Protein AF-A0A9P1EY29-F1 (afdb_monomer_lite)

Structure (mmCIF, N/CA/C/O backbone):
data_AF-A0A9P1EY29-F1
#
_entry.id   AF-A0A9P1EY29-F1
#
loop_
_atom_site.group_PDB
_atom_site.id
_atom_site.type_symbol
_atom_site.label_atom_id
_atom_site.label_alt_id
_atom_site.label_comp_id
_atom_site.label_asym_id
_atom_site.label_entity_id
_atom_site.label_seq_id
_atom_site.pdbx_PDB_ins_code
_atom_site.Cartn_x
_atom_site.Cartn_y
_atom_site.Cartn_z
_atom_site.occupancy
_atom_site.B_iso_or_equiv
_atom_site.auth_seq_id
_atom_site.auth_comp_id
_atom_site.auth_asym_id
_atom_site.auth_atom_id
_atom_site.pdbx_PDB_model_num
ATOM 1 N N . MET A 1 1 ? 28.073 27.663 -20.620 1.00 40.22 1 MET A N 1
ATOM 2 C CA . MET A 1 1 ? 28.199 28.386 -19.337 1.00 40.22 1 MET A CA 1
ATOM 3 C C . MET A 1 1 ? 27.301 27.682 -18.332 1.00 40.22 1 MET A C 1
ATOM 5 O O . MET A 1 1 ? 26.091 27.749 -18.481 1.00 40.22 1 MET A O 1
ATOM 9 N N . LEU A 1 2 ? 27.882 26.906 -17.416 1.00 36.16 2 LEU A N 1
ATOM 10 C CA . LEU A 1 2 ? 27.160 26.135 -16.394 1.00 36.16 2 LEU A CA 1
ATOM 11 C C . LEU A 1 2 ? 27.341 26.824 -15.032 1.00 36.16 2 LEU A C 1
ATOM 13 O O . LEU A 1 2 ? 28.444 27.309 -14.773 1.00 36.16 2 LEU A O 1
ATOM 17 N N . PRO A 1 3 ? 26.311 26.889 -14.169 1.00 54.69 3 PRO A N 1
ATOM 18 C CA . PRO A 1 3 ? 26.442 27.529 -12.871 1.00 54.69 3 PRO A CA 1
ATOM 19 C C . PRO A 1 3 ? 27.130 26.621 -11.844 1.00 54.69 3 PRO A C 1
ATOM 21 O O . PRO A 1 3 ? 26.878 25.422 -11.739 1.00 54.69 3 PRO A O 1
ATOM 24 N N . ASN A 1 4 ? 28.011 27.278 -11.098 1.00 44.69 4 ASN A N 1
ATOM 25 C CA . ASN A 1 4 ? 28.839 26.813 -9.998 1.00 44.69 4 ASN A CA 1
ATOM 26 C C . ASN A 1 4 ? 27.973 26.558 -8.749 1.00 44.69 4 ASN A C 1
ATOM 28 O O . ASN A 1 4 ? 27.388 27.499 -8.216 1.00 44.69 4 ASN A O 1
ATOM 32 N N . TRP A 1 5 ? 27.890 25.312 -8.279 1.00 40.41 5 TRP A N 1
ATOM 33 C CA . TRP A 1 5 ? 27.240 24.972 -7.010 1.00 40.41 5 TRP A CA 1
ATOM 34 C C . TRP A 1 5 ? 28.308 24.757 -5.939 1.00 40.41 5 TRP A C 1
ATOM 36 O O . TRP A 1 5 ? 28.933 23.701 -5.862 1.00 40.41 5 TRP A O 1
ATOM 46 N N . GLN A 1 6 ? 28.525 25.788 -5.122 1.00 52.56 6 GLN A N 1
ATOM 47 C CA . GLN A 1 6 ? 29.355 25.709 -3.925 1.00 52.56 6 GLN A CA 1
ATOM 48 C C . GLN A 1 6 ? 28.609 24.964 -2.812 1.00 52.56 6 GLN A C 1
ATOM 50 O O . GLN A 1 6 ? 27.483 25.293 -2.445 1.00 52.56 6 GLN A O 1
ATOM 55 N N . TYR A 1 7 ? 29.281 23.946 -2.288 1.00 43.75 7 TYR A N 1
ATOM 56 C CA . TYR A 1 7 ? 28.847 23.080 -1.202 1.00 43.75 7 TYR A CA 1
ATOM 57 C C . TYR A 1 7 ? 29.022 23.815 0.139 1.00 43.75 7 TYR A C 1
ATOM 59 O O . TYR A 1 7 ? 30.149 24.065 0.566 1.00 43.75 7 TYR A O 1
ATOM 67 N N . LEU A 1 8 ? 27.923 24.178 0.808 1.00 48.44 8 LEU A N 1
ATOM 68 C CA . LEU A 1 8 ? 27.939 24.684 2.185 1.00 48.44 8 LEU A CA 1
ATOM 69 C C . LEU A 1 8 ? 27.664 23.516 3.138 1.00 48.44 8 LEU A C 1
ATOM 71 O O . LEU A 1 8 ? 26.575 22.945 3.143 1.00 48.44 8 LEU A O 1
ATOM 75 N N . GLY A 1 9 ? 28.682 23.133 3.910 1.00 47.50 9 GLY A N 1
ATOM 76 C CA . GLY A 1 9 ? 28.581 22.083 4.922 1.00 47.50 9 GLY A CA 1
ATOM 77 C C . GLY A 1 9 ? 27.729 22.497 6.134 1.00 47.50 9 GLY A C 1
ATOM 78 O O . GLY A 1 9 ? 27.554 23.689 6.390 1.00 47.50 9 GLY A O 1
ATOM 79 N N . PRO A 1 10 ? 27.208 21.530 6.910 1.00 50.25 10 PRO A N 1
ATOM 80 C CA . PRO A 1 10 ? 26.372 21.819 8.068 1.00 50.25 10 PRO A CA 1
ATOM 81 C C . PRO A 1 10 ? 27.202 22.329 9.258 1.00 50.25 10 PRO A C 1
ATOM 83 O O . PRO A 1 10 ? 28.087 21.645 9.776 1.00 50.25 10 PRO A O 1
ATOM 86 N N . SER A 1 11 ? 26.876 23.538 9.714 1.00 47.81 11 SER A N 1
ATOM 87 C CA . SER A 1 11 ? 27.356 24.139 10.959 1.00 47.81 11 SER A CA 1
ATOM 88 C C . SER A 1 11 ? 26.759 23.424 12.177 1.00 47.81 11 SER A C 1
ATOM 90 O O . SER A 1 11 ? 25.541 23.281 12.291 1.00 47.81 11 SER A O 1
ATOM 92 N N . LYS A 1 12 ? 27.625 22.990 13.098 1.00 49.28 12 LYS A N 1
ATOM 93 C CA . LYS A 1 12 ? 27.266 22.360 14.378 1.00 49.28 12 LYS A CA 1
ATOM 94 C C . LYS A 1 12 ? 26.427 23.313 15.251 1.00 49.28 12 LYS A C 1
ATOM 96 O O . LYS A 1 12 ? 26.795 24.483 15.353 1.00 49.28 12 LYS A O 1
ATOM 101 N N . PRO A 1 13 ? 25.373 22.839 15.939 1.00 52.50 13 PRO A N 1
ATOM 102 C CA . PRO A 1 13 ? 24.685 23.645 16.940 1.00 52.50 13 PRO A CA 1
ATOM 103 C C . PRO A 1 13 ? 25.545 23.791 18.205 1.00 52.50 13 PRO A C 1
ATOM 105 O O . PRO A 1 13 ? 26.047 22.810 18.757 1.00 52.50 13 PRO A O 1
ATOM 108 N N . GLN A 1 14 ? 25.716 25.038 18.645 1.00 45.72 14 GLN A N 1
ATOM 109 C CA . GLN A 1 14 ? 26.304 25.395 19.933 1.00 45.72 14 GLN A CA 1
ATOM 110 C C . GLN A 1 14 ? 25.316 25.054 21.053 1.00 45.72 14 GLN A C 1
ATOM 112 O O . GLN A 1 14 ? 24.153 25.446 21.017 1.00 45.72 14 GLN A O 1
ATOM 117 N N . ASN A 1 15 ? 25.799 24.299 22.033 1.00 41.44 15 ASN A N 1
ATOM 118 C CA . ASN A 1 15 ? 25.051 23.849 23.196 1.00 41.44 15 ASN A CA 1
ATOM 119 C C . ASN A 1 15 ? 25.205 24.913 24.295 1.00 41.44 15 ASN A C 1
ATOM 121 O O . ASN A 1 15 ? 26.271 25.030 24.897 1.00 41.44 15 ASN A O 1
ATOM 125 N N . THR A 1 16 ? 24.183 25.740 24.513 1.00 47.88 16 THR A N 1
ATOM 126 C CA . THR A 1 16 ? 24.154 26.710 25.615 1.00 47.88 16 THR A CA 1
ATOM 127 C C . THR A 1 16 ? 23.598 26.029 26.861 1.00 47.88 16 THR A C 1
ATOM 129 O O . THR A 1 16 ? 22.385 25.883 27.006 1.00 47.88 16 THR A O 1
ATOM 132 N N . LEU A 1 17 ? 24.499 25.603 27.749 1.00 44.41 17 LEU A N 1
ATOM 133 C CA . LEU A 1 17 ? 24.187 25.284 29.142 1.00 44.41 17 LEU A CA 1
ATOM 134 C C . LEU A 1 17 ? 23.658 26.555 29.819 1.00 44.41 17 LEU A C 1
ATOM 136 O O . LEU A 1 17 ? 24.392 27.532 29.949 1.00 44.41 17 LEU A O 1
ATOM 140 N N . GLN A 1 18 ? 22.386 26.550 30.214 1.00 49.81 18 GLN A N 1
ATOM 141 C CA . GLN A 1 18 ? 21.828 27.546 31.123 1.00 49.81 18 GLN A CA 1
ATOM 142 C C . GLN A 1 18 ? 21.684 26.935 32.516 1.00 49.81 18 GLN A C 1
ATOM 144 O O . GLN A 1 18 ? 21.151 25.837 32.677 1.00 49.81 18 GLN A O 1
ATOM 149 N N . ASP A 1 19 ? 22.198 27.685 33.487 1.00 46.97 19 ASP A N 1
ATOM 150 C CA . ASP A 1 19 ? 22.199 27.449 34.925 1.00 46.97 19 ASP A CA 1
ATOM 151 C C . ASP A 1 19 ? 20.821 27.076 35.483 1.00 46.97 19 ASP A C 1
ATOM 153 O O . ASP A 1 19 ? 19.902 27.896 35.545 1.00 46.97 19 ASP A O 1
ATOM 157 N N . THR A 1 20 ? 20.702 25.859 36.009 1.00 48.19 20 THR A N 1
ATOM 158 C CA . THR A 1 20 ? 19.629 25.500 36.936 1.00 48.19 20 THR A CA 1
ATOM 159 C C . THR A 1 20 ? 20.090 25.780 38.364 1.00 48.19 20 THR A C 1
ATOM 161 O O . THR A 1 20 ? 20.864 25.018 38.943 1.00 48.19 20 THR A O 1
ATOM 164 N N . LYS A 1 21 ? 19.599 26.888 38.934 1.00 50.66 21 LYS A N 1
ATOM 165 C CA . LYS A 1 21 ? 19.664 27.184 40.371 1.00 50.66 21 LYS A CA 1
ATOM 166 C C . LYS A 1 21 ? 18.998 26.056 41.164 1.00 50.66 21 LYS A C 1
ATOM 168 O O . LYS A 1 21 ? 17.795 25.839 41.041 1.00 50.66 21 LYS A O 1
ATOM 173 N N . PHE A 1 22 ? 19.780 25.389 42.006 1.00 40.75 22 PHE A N 1
ATOM 174 C CA . PHE A 1 22 ? 19.290 24.515 43.068 1.00 40.75 22 PHE A CA 1
ATOM 175 C C . PHE A 1 22 ? 18.566 25.361 44.126 1.00 40.75 22 PHE A C 1
ATOM 177 O O . PHE A 1 22 ? 19.190 26.168 44.812 1.00 40.75 22 PHE A O 1
ATOM 184 N N . PHE A 1 23 ? 17.251 25.183 44.250 1.00 46.53 23 PHE A N 1
ATOM 185 C CA . PHE A 1 23 ? 16.494 25.578 45.436 1.00 46.53 23 PHE A CA 1
ATOM 186 C C . PHE A 1 23 ? 16.527 24.404 46.416 1.00 46.53 23 PHE A C 1
ATOM 188 O O . PHE A 1 23 ? 15.975 23.343 46.130 1.00 46.53 23 PHE A O 1
ATOM 195 N N . VAL A 1 24 ? 17.194 24.591 47.554 1.00 48.94 24 VAL A N 1
ATOM 196 C CA . VAL A 1 24 ? 17.083 23.690 48.704 1.00 48.94 24 VAL A CA 1
ATOM 197 C C . VAL A 1 24 ? 15.795 24.075 49.426 1.00 48.94 24 VAL A C 1
ATOM 199 O O . VAL A 1 24 ? 15.717 25.151 50.011 1.00 48.94 24 VAL A O 1
ATOM 202 N N . TYR A 1 25 ? 14.769 23.237 49.309 1.00 47.72 25 TYR A N 1
ATOM 203 C CA . TYR A 1 25 ? 13.593 23.295 50.171 1.00 47.72 25 TYR A CA 1
ATOM 204 C C . TYR A 1 25 ? 13.895 22.466 51.420 1.00 47.72 25 TYR A C 1
ATOM 206 O O . TYR A 1 25 ? 14.120 21.260 51.327 1.00 47.72 25 TYR A O 1
ATOM 214 N N . GLU A 1 26 ? 13.926 23.125 52.574 1.00 49.72 26 GLU A N 1
ATOM 215 C CA . GLU A 1 26 ? 13.848 22.474 53.879 1.00 49.72 26 GLU A CA 1
ATOM 216 C C . GLU A 1 26 ? 12.427 21.910 54.022 1.00 49.72 26 GLU A C 1
ATOM 218 O O . GLU A 1 26 ? 11.446 22.652 54.051 1.00 49.72 26 GLU A O 1
ATOM 223 N N . ASN A 1 27 ? 12.315 20.581 54.003 1.00 45.31 27 ASN A N 1
ATOM 224 C CA . ASN A 1 27 ? 11.075 19.862 54.266 1.00 45.31 27 ASN A CA 1
ATOM 225 C C . ASN A 1 27 ? 11.008 19.550 55.763 1.00 45.31 27 ASN A C 1
ATOM 227 O O . ASN A 1 27 ? 11.592 18.567 56.218 1.00 45.31 27 ASN A O 1
ATOM 231 N N . ASP A 1 28 ? 10.245 20.352 56.500 1.00 52.47 28 ASP A N 1
ATOM 232 C CA . ASP A 1 28 ? 9.691 19.963 57.796 1.00 52.47 28 ASP A CA 1
ATOM 233 C C . ASP A 1 28 ? 8.546 18.969 57.551 1.00 52.47 28 ASP A C 1
ATOM 235 O O . ASP A 1 28 ? 7.369 19.327 57.468 1.00 52.47 28 ASP A O 1
ATOM 239 N N . ALA A 1 29 ? 8.904 17.699 57.361 1.00 49.12 29 ALA A N 1
ATOM 240 C CA . ALA A 1 29 ? 7.949 16.602 57.336 1.00 49.12 29 ALA A CA 1
ATOM 241 C C . ALA A 1 29 ? 7.722 16.120 58.772 1.00 49.12 29 ALA A C 1
ATOM 243 O O . ALA A 1 29 ? 8.545 15.416 59.353 1.00 49.12 29 ALA A O 1
ATOM 244 N N . SER A 1 30 ? 6.585 16.517 59.340 1.00 56.38 30 SER A N 1
ATOM 245 C CA . SER A 1 30 ? 6.016 15.901 60.532 1.00 56.38 30 SER A CA 1
ATOM 246 C C . SER A 1 30 ? 5.819 14.401 60.287 1.00 56.38 30 SER A C 1
ATOM 248 O O . SER A 1 30 ? 5.029 14.014 59.424 1.00 56.38 30 SER A O 1
ATOM 250 N N . GLU A 1 31 ? 6.540 13.578 61.042 1.00 55.06 31 GLU A N 1
ATOM 251 C CA . GLU A 1 31 ? 6.434 12.119 61.061 1.00 55.06 31 GLU A CA 1
ATOM 252 C C . GLU A 1 31 ? 5.039 11.700 61.560 1.00 55.06 31 GLU A C 1
ATOM 254 O O . GLU A 1 31 ? 4.770 11.639 62.759 1.00 55.06 31 GLU A O 1
ATOM 259 N N . ALA A 1 32 ? 4.123 11.448 60.624 1.00 60.53 32 ALA A N 1
ATOM 260 C CA . ALA A 1 32 ? 2.895 10.699 60.874 1.00 60.53 32 ALA A CA 1
ATOM 261 C C . ALA A 1 32 ? 3.188 9.185 60.742 1.00 60.53 32 ALA A C 1
ATOM 263 O O . ALA A 1 32 ? 4.059 8.802 59.956 1.00 60.53 32 ALA A O 1
ATOM 264 N N . PRO A 1 33 ? 2.510 8.315 61.510 1.00 53.75 33 PRO A N 1
ATOM 265 C CA . PRO A 1 33 ? 2.943 6.937 61.726 1.00 53.75 33 PRO A CA 1
ATOM 266 C C . PRO A 1 33 ? 2.682 6.045 60.499 1.00 53.75 33 PRO A C 1
ATOM 268 O O . PRO A 1 33 ? 1.550 5.701 60.180 1.00 53.75 33 PRO A O 1
ATOM 271 N N . ILE A 1 34 ? 3.771 5.637 59.843 1.00 60.09 34 ILE A N 1
ATOM 272 C CA . ILE A 1 34 ? 3.858 4.786 58.637 1.00 60.09 34 ILE A CA 1
ATOM 273 C C . ILE A 1 34 ? 3.314 3.352 58.863 1.00 60.09 34 ILE A C 1
ATOM 275 O O . ILE A 1 34 ? 3.114 2.592 57.917 1.00 60.09 34 ILE A O 1
ATOM 279 N N . GLU A 1 35 ? 3.051 2.961 60.109 1.00 63.53 35 GLU A N 1
ATOM 280 C CA . GLU A 1 35 ? 2.696 1.582 60.460 1.00 63.53 35 GLU A CA 1
ATOM 281 C C . GLU A 1 35 ? 1.257 1.188 60.077 1.00 63.53 35 GLU A C 1
ATOM 283 O O . GLU A 1 35 ? 1.026 0.030 59.734 1.00 63.53 35 GLU A O 1
ATOM 288 N N . GLU A 1 36 ? 0.298 2.123 60.057 1.00 64.50 36 GLU A N 1
ATOM 289 C CA . GLU A 1 36 ? -1.108 1.804 59.736 1.00 64.50 36 GLU A CA 1
ATOM 290 C C . GLU A 1 36 ? -1.340 1.535 58.239 1.00 64.50 36 GLU A C 1
ATOM 292 O O . GLU A 1 36 ? -2.108 0.644 57.875 1.00 64.50 36 GLU A O 1
ATOM 297 N N . GLU A 1 37 ? -0.647 2.262 57.360 1.00 64.75 37 GLU A N 1
ATOM 298 C CA . GLU A 1 37 ? -0.789 2.113 55.905 1.00 64.75 37 GLU A CA 1
ATOM 299 C C . GLU A 1 37 ? -0.133 0.811 55.411 1.00 64.75 37 GLU A C 1
ATOM 301 O O . GLU A 1 37 ? -0.692 0.092 54.580 1.00 64.75 37 GLU A O 1
ATOM 306 N N . GLN A 1 38 ? 1.002 0.434 56.010 1.00 71.88 38 GLN A N 1
ATOM 307 C CA . GLN A 1 38 ? 1.669 -0.839 55.721 1.00 71.88 38 GLN A CA 1
ATOM 308 C C . GLN A 1 38 ? 0.866 -2.052 56.206 1.00 71.88 38 GLN A C 1
ATOM 310 O O . GLN A 1 38 ? 0.912 -3.115 55.581 1.00 71.88 38 GLN A O 1
ATOM 315 N N . GLU A 1 39 ? 0.117 -1.917 57.303 1.00 76.12 39 GLU A N 1
ATOM 316 C CA . GLU A 1 39 ? -0.756 -2.984 57.798 1.00 76.12 39 GLU A CA 1
ATOM 317 C C . GLU A 1 39 ? -1.975 -3.184 56.884 1.00 76.12 39 GLU A C 1
ATOM 319 O O . GLU A 1 39 ? -2.337 -4.325 56.583 1.00 76.12 39 GLU A O 1
ATOM 324 N N . GLN A 1 40 ? -2.553 -2.097 56.359 1.00 75.75 40 GLN A N 1
ATOM 325 C CA . GLN A 1 40 ? -3.643 -2.174 55.379 1.00 75.75 40 GLN A CA 1
ATOM 326 C C . GLN A 1 40 ? -3.193 -2.802 54.052 1.00 75.75 40 GLN A C 1
ATOM 328 O O . GLN A 1 40 ? -3.910 -3.645 53.507 1.00 75.75 40 GLN A O 1
ATOM 333 N N . GLU A 1 41 ? -1.998 -2.471 53.549 1.00 76.31 41 GLU A N 1
ATOM 334 C CA . GLU A 1 41 ? -1.449 -3.132 52.356 1.00 76.31 41 GLU A CA 1
ATOM 335 C C . GLU A 1 41 ? -1.195 -4.627 52.586 1.00 76.31 41 GLU A C 1
ATOM 337 O O . GLU A 1 41 ? -1.500 -5.442 51.709 1.00 76.31 41 GLU A O 1
ATOM 342 N N . ARG A 1 42 ? -0.689 -5.016 53.766 1.00 78.06 42 ARG A N 1
ATOM 343 C CA . ARG A 1 42 ? -0.509 -6.434 54.117 1.00 78.06 42 ARG A CA 1
ATOM 344 C C . ARG A 1 42 ? -1.837 -7.181 54.169 1.00 78.06 42 ARG A C 1
ATOM 346 O O . ARG A 1 42 ? -1.927 -8.270 53.601 1.00 78.06 42 ARG A O 1
ATOM 353 N N . GLN A 1 43 ? -2.867 -6.600 54.784 1.00 77.62 43 GLN A N 1
ATOM 354 C CA . GLN A 1 43 ? -4.196 -7.216 54.841 1.00 77.62 43 GLN A CA 1
ATOM 355 C C . GLN A 1 43 ? -4.818 -7.358 53.445 1.00 77.62 43 GLN A C 1
ATOM 357 O O . GLN A 1 43 ? -5.292 -8.441 53.102 1.00 77.62 43 GLN A O 1
ATOM 362 N N . ALA A 1 44 ? -4.722 -6.335 52.590 1.00 72.38 44 ALA A N 1
ATOM 363 C CA . ALA A 1 44 ? -5.222 -6.400 51.215 1.00 72.38 44 ALA A CA 1
ATOM 364 C C . ALA A 1 44 ? -4.487 -7.458 50.364 1.00 72.38 44 ALA A C 1
ATOM 366 O O . ALA A 1 44 ? -5.108 -8.183 49.580 1.00 72.38 44 ALA A O 1
ATOM 367 N N . GLN A 1 45 ? -3.168 -7.596 50.536 1.00 71.94 45 GLN A N 1
ATOM 368 C CA . GLN A 1 45 ? -2.382 -8.637 49.863 1.00 71.94 45 GLN A CA 1
ATOM 369 C C . GLN A 1 45 ? -2.744 -10.044 50.361 1.00 71.94 45 GLN A C 1
ATOM 371 O O . GLN A 1 45 ? -2.796 -10.991 49.570 1.00 71.94 45 GLN A O 1
ATOM 376 N N . GLN A 1 46 ? -3.043 -10.186 51.653 1.00 71.38 46 GLN A N 1
ATOM 377 C CA . GLN A 1 46 ? -3.421 -11.459 52.258 1.00 71.38 46 GLN A CA 1
ATOM 378 C C . GLN A 1 46 ? -4.843 -11.891 51.856 1.00 71.38 46 GLN A C 1
ATOM 380 O O . GLN A 1 46 ? -5.060 -13.069 51.557 1.00 71.38 46 GLN A O 1
ATOM 385 N N . GLU A 1 47 ? -5.793 -10.960 51.738 1.00 69.00 47 GLU A N 1
ATOM 386 C CA . GLU A 1 47 ? -7.132 -11.232 51.191 1.00 69.00 47 GLU A CA 1
ATOM 387 C C . GLU A 1 47 ? -7.084 -11.635 49.707 1.00 69.00 47 GLU A C 1
ATOM 389 O O . GLU A 1 47 ? -7.777 -12.569 49.290 1.00 69.00 47 GLU A O 1
ATOM 394 N N . PHE A 1 48 ? -6.214 -11.006 48.908 1.00 62.66 48 PHE A N 1
ATOM 395 C CA . PHE A 1 48 ? -6.027 -11.368 47.500 1.00 62.66 48 PHE A CA 1
ATOM 396 C C . PHE A 1 48 ? -5.425 -12.773 47.333 1.00 62.66 48 PHE A C 1
ATOM 398 O O . PHE A 1 48 ? -5.897 -13.562 46.508 1.00 62.66 48 PHE A O 1
ATOM 405 N N . ALA A 1 49 ? -4.430 -13.121 48.154 1.00 59.75 49 ALA A N 1
ATOM 406 C CA . ALA A 1 49 ? -3.836 -14.458 48.164 1.00 59.75 49 ALA A CA 1
ATOM 407 C C . ALA A 1 49 ? -4.857 -15.538 48.567 1.00 59.75 49 ALA A C 1
ATOM 409 O O . ALA A 1 49 ? -4.880 -16.620 47.978 1.00 59.75 49 ALA A O 1
ATOM 410 N N . SER A 1 50 ? -5.757 -15.213 49.499 1.00 60.00 50 SER A N 1
ATOM 411 C CA . SER A 1 50 ? -6.794 -16.123 50.008 1.00 60.00 50 SER A CA 1
ATOM 412 C C . SER A 1 50 ? -7.938 -16.378 49.013 1.00 60.00 50 SER A C 1
ATOM 414 O O . SER A 1 50 ? -8.639 -17.381 49.125 1.00 60.00 50 SER A O 1
ATOM 416 N N . SER A 1 51 ? -8.124 -15.502 48.017 1.00 56.47 51 SER A N 1
ATOM 417 C CA . SER A 1 51 ? -9.234 -15.570 47.050 1.00 56.47 51 SER A CA 1
ATOM 418 C C . SER A 1 51 ? -8.877 -16.276 45.724 1.00 56.47 51 SER A C 1
ATOM 420 O O . SER A 1 51 ? -9.740 -16.490 44.871 1.00 56.47 51 SER A O 1
ATOM 422 N N . SER A 1 52 ? -7.615 -16.684 45.523 1.00 54.19 52 SER A N 1
ATOM 423 C CA . SER A 1 52 ? -7.123 -17.204 44.228 1.00 54.19 52 SER A CA 1
ATOM 424 C C . SER A 1 52 ? -6.870 -18.721 44.172 1.00 54.19 52 SER A C 1
ATOM 426 O O . SER A 1 52 ? -6.058 -19.194 43.382 1.00 54.19 52 SER A O 1
ATOM 428 N N . ALA A 1 53 ? -7.591 -19.520 44.963 1.00 58.22 53 ALA A N 1
ATOM 429 C CA . ALA A 1 53 ? -7.349 -20.965 45.076 1.00 58.22 53 ALA A CA 1
ATOM 430 C C . ALA A 1 53 ? -7.756 -21.824 43.854 1.00 58.22 53 ALA A C 1
ATOM 432 O O . ALA A 1 53 ? -7.580 -23.039 43.891 1.00 58.22 53 ALA A O 1
ATOM 433 N N . PHE A 1 54 ? -8.256 -21.241 42.759 1.00 54.59 54 PHE A N 1
ATOM 434 C CA . PHE A 1 54 ? -8.518 -21.991 41.527 1.00 54.59 54 PHE A CA 1
ATOM 435 C C . PHE A 1 54 ? -8.020 -21.229 40.294 1.00 54.59 54 PHE A C 1
ATOM 437 O O . PHE A 1 54 ? -8.448 -20.089 40.075 1.00 54.59 54 PHE A O 1
ATOM 444 N N . PRO A 1 55 ? -7.169 -21.835 39.441 1.00 61.34 55 PRO A N 1
ATOM 445 C CA . PRO A 1 55 ? -6.906 -21.278 38.125 1.00 61.34 55 PRO A CA 1
ATOM 446 C C . PRO A 1 55 ? -8.242 -21.217 37.378 1.00 61.34 55 PRO A C 1
ATOM 448 O O . PRO A 1 55 ? -8.866 -22.244 37.116 1.00 61.34 55 PRO A O 1
ATOM 451 N N . ARG A 1 56 ? -8.715 -20.004 37.065 1.00 63.28 56 ARG A N 1
ATOM 452 C CA . ARG A 1 56 ? -9.878 -19.803 36.192 1.00 63.28 56 ARG A CA 1
ATOM 453 C C . ARG A 1 56 ? -9.501 -20.282 34.793 1.00 63.28 56 ARG A C 1
ATOM 455 O O . ARG A 1 56 ? -9.013 -19.510 33.971 1.00 63.28 56 ARG A O 1
ATOM 462 N N . VAL A 1 57 ? -9.690 -21.571 34.539 1.00 69.25 57 VAL A N 1
ATOM 463 C CA . VAL A 1 57 ? -9.585 -22.146 33.202 1.00 69.25 57 VAL A CA 1
ATOM 464 C C . VAL A 1 57 ? -10.835 -21.706 32.453 1.00 69.25 57 VAL A C 1
ATOM 466 O O . VAL A 1 57 ? -11.923 -22.237 32.654 1.00 69.25 57 VAL A O 1
ATOM 469 N N . PHE A 1 58 ? -10.698 -20.658 31.646 1.00 77.31 58 PHE A N 1
ATOM 470 C CA . PHE A 1 58 ? -11.768 -20.242 30.751 1.00 77.31 58 PHE A CA 1
ATOM 471 C C . PHE A 1 58 ? -11.948 -21.303 29.665 1.00 77.31 58 PHE A C 1
ATOM 473 O O . PHE A 1 58 ? -10.970 -21.749 29.064 1.00 77.31 58 PHE A O 1
ATOM 480 N N . ASP A 1 59 ? -13.198 -21.679 29.404 1.00 86.69 59 ASP A N 1
ATOM 481 C CA . ASP A 1 59 ? -13.552 -22.549 28.285 1.00 86.69 59 ASP A CA 1
ATOM 482 C C . ASP A 1 59 ? -12.983 -21.973 26.972 1.00 86.69 59 ASP A C 1
ATOM 484 O O . ASP A 1 59 ? -13.138 -20.782 26.674 1.00 86.69 59 ASP A O 1
ATOM 488 N N . LYS A 1 60 ? -12.317 -22.820 26.178 1.00 86.12 60 LYS A N 1
ATOM 489 C CA . LYS A 1 60 ? -11.760 -22.454 24.868 1.00 86.12 60 LYS A CA 1
ATOM 490 C C . LYS A 1 60 ? -12.829 -21.846 23.956 1.00 86.12 60 LYS A C 1
ATOM 492 O O . LYS A 1 60 ? -12.545 -20.858 23.275 1.00 86.12 60 LYS A O 1
ATOM 497 N N . ASN A 1 61 ? -14.057 -22.366 23.994 1.00 87.25 61 ASN A N 1
ATOM 498 C CA . ASN A 1 61 ? -15.169 -21.857 23.188 1.00 87.25 61 ASN A CA 1
ATOM 499 C C . ASN A 1 61 ? -15.575 -20.439 23.606 1.00 87.25 61 ASN A C 1
ATOM 501 O O . ASN A 1 61 ? -15.826 -19.581 22.758 1.00 87.25 61 ASN A O 1
ATOM 505 N N . TYR A 1 62 ? -15.572 -20.165 24.911 1.00 86.69 62 TYR A N 1
ATOM 506 C CA . TYR A 1 62 ? -15.845 -18.836 25.451 1.00 86.69 62 TYR A CA 1
ATOM 507 C C . TYR A 1 62 ? -14.760 -17.826 25.045 1.00 86.69 62 TYR A C 1
ATOM 509 O O . TYR A 1 62 ? -15.068 -16.717 24.602 1.00 86.69 62 TYR A O 1
ATOM 517 N N . VAL A 1 63 ? -13.482 -18.219 25.109 1.00 86.69 63 VAL A N 1
ATOM 518 C CA . VAL A 1 63 ? -12.362 -17.371 24.664 1.00 86.69 63 VAL A CA 1
ATOM 519 C C . VAL A 1 63 ? -12.433 -17.092 23.157 1.00 86.69 63 VAL A C 1
ATOM 521 O O . VAL A 1 63 ? -12.189 -15.959 22.726 1.00 86.69 63 VAL A O 1
ATOM 524 N N . GLU A 1 64 ? -12.802 -18.080 22.340 1.00 87.94 64 GLU A N 1
ATOM 525 C CA . GLU A 1 64 ? -13.031 -17.868 20.909 1.00 87.94 64 GLU A CA 1
ATOM 526 C C . GLU A 1 64 ? -14.213 -16.941 20.620 1.00 87.94 64 GLU A C 1
ATOM 528 O O . GLU A 1 64 ? -14.099 -16.065 19.757 1.00 87.94 64 GLU A O 1
ATOM 533 N N . GLN A 1 65 ? -15.336 -17.101 21.323 1.00 88.56 65 GLN A N 1
ATOM 534 C CA . GLN A 1 65 ? -16.492 -16.216 21.169 1.00 88.56 65 GLN A CA 1
ATOM 535 C C . GLN A 1 65 ? -16.136 -14.774 21.531 1.00 88.56 65 GLN A C 1
ATOM 537 O O . GLN A 1 65 ? -16.440 -13.865 20.755 1.00 88.56 65 GLN A O 1
ATOM 542 N N . LEU A 1 66 ? -15.404 -14.558 22.629 1.00 84.44 66 LEU A N 1
ATOM 543 C CA . LEU A 1 66 ? -14.895 -13.235 22.995 1.00 84.44 66 LEU A CA 1
ATOM 544 C C . LEU A 1 66 ? -13.975 -12.657 21.912 1.00 84.44 66 LEU A C 1
ATOM 546 O O . LEU A 1 66 ? -14.102 -11.480 21.565 1.00 84.44 66 LEU A O 1
ATOM 550 N N . ARG A 1 67 ? -13.084 -13.468 21.322 1.00 82.62 67 ARG A N 1
ATOM 551 C CA . ARG A 1 67 ? -12.249 -13.032 20.187 1.00 82.62 67 ARG A CA 1
ATOM 552 C C . ARG A 1 67 ? -13.098 -12.619 18.986 1.00 82.62 67 ARG A C 1
ATOM 554 O O . ARG A 1 67 ? -12.876 -11.536 18.444 1.00 82.62 67 ARG A O 1
ATOM 561 N N . LYS A 1 68 ? -14.068 -13.444 18.583 1.00 82.31 68 LYS A N 1
ATOM 562 C CA . LYS A 1 68 ? -14.963 -13.178 17.441 1.00 82.31 68 LYS A CA 1
ATOM 563 C C . LYS A 1 68 ? -15.774 -11.896 17.662 1.00 82.31 68 LYS A C 1
ATOM 565 O O . LYS A 1 68 ? -15.820 -11.038 16.781 1.00 82.31 68 LYS A O 1
ATOM 570 N N . GLN A 1 69 ? -16.331 -11.719 18.857 1.00 80.81 69 GLN A N 1
ATOM 571 C CA . GLN A 1 69 ? -17.131 -10.550 19.222 1.00 80.81 69 GLN A CA 1
ATOM 572 C C . GLN A 1 69 ? -16.290 -9.267 19.294 1.00 80.81 69 GLN A C 1
ATOM 574 O O . GLN A 1 69 ? -16.707 -8.211 18.819 1.00 80.81 69 GLN A O 1
ATOM 579 N N . PHE A 1 70 ? -15.070 -9.346 19.827 1.00 77.19 70 PHE A N 1
ATOM 580 C CA . PHE A 1 70 ? -14.166 -8.199 19.874 1.00 77.19 70 PHE A CA 1
ATOM 581 C C . PHE A 1 70 ? -13.680 -7.789 18.475 1.00 77.19 70 PHE A C 1
ATOM 583 O O . PHE A 1 70 ? -13.587 -6.597 18.170 1.00 77.19 70 PHE A O 1
ATOM 590 N N . LEU A 1 71 ? -13.410 -8.762 17.599 1.00 71.69 71 LEU A N 1
ATOM 591 C CA . LEU A 1 71 ? -13.043 -8.514 16.202 1.00 71.69 71 LEU A CA 1
ATOM 592 C C . LEU A 1 71 ? -14.188 -7.855 15.425 1.00 71.69 71 LEU A C 1
ATOM 594 O O . LEU A 1 71 ? -13.938 -6.876 14.714 1.00 71.69 71 LEU A O 1
ATOM 598 N N . SER A 1 72 ? -15.431 -8.323 15.599 1.00 63.72 72 SER A N 1
ATOM 599 C CA . SER A 1 72 ? -16.589 -7.723 14.925 1.00 63.72 72 SER A CA 1
ATOM 600 C C . SER A 1 72 ? -16.819 -6.281 15.391 1.00 63.72 72 SER A C 1
ATOM 602 O O . SER A 1 72 ? -16.848 -5.374 14.557 1.00 63.72 72 SER A O 1
ATOM 604 N N . GLN A 1 73 ? -16.820 -6.025 16.703 1.00 63.00 73 GLN A N 1
ATOM 605 C CA . GLN A 1 73 ? -16.987 -4.673 17.253 1.00 63.00 73 GLN A CA 1
ATOM 606 C C . GLN A 1 73 ? -15.863 -3.718 16.824 1.00 63.00 73 GLN A C 1
ATOM 608 O O . GLN A 1 73 ? -16.099 -2.532 16.569 1.00 63.00 73 GLN A O 1
ATOM 613 N N . GLN A 1 74 ? -14.623 -4.208 16.713 1.00 60.78 74 GLN A N 1
ATOM 614 C CA . GLN A 1 74 ? -13.533 -3.400 16.173 1.00 60.78 74 GLN A CA 1
ATOM 615 C C . GLN A 1 74 ? -13.692 -3.116 14.679 1.00 60.78 74 GLN A C 1
ATOM 617 O O . GLN A 1 74 ? -13.348 -2.012 14.256 1.00 60.78 74 GLN A O 1
ATOM 622 N N . SER A 1 75 ? -14.164 -4.075 13.882 1.00 55.19 75 SER A N 1
ATOM 623 C CA . SER A 1 75 ? -14.404 -3.872 12.448 1.00 55.19 75 SER A CA 1
ATOM 624 C C . SER A 1 75 ? -15.468 -2.791 12.210 1.00 55.19 75 SER A C 1
ATOM 626 O O . SER A 1 75 ? -15.246 -1.863 11.432 1.00 55.19 75 SER A O 1
ATOM 628 N N . GLU A 1 76 ? -16.537 -2.809 13.005 1.00 52.84 76 GLU A N 1
ATOM 629 C CA . GLU A 1 76 ? -17.669 -1.888 12.911 1.00 52.84 76 GLU A CA 1
ATOM 630 C C . GLU A 1 76 ? -17.287 -0.460 13.343 1.00 52.84 76 GLU A C 1
ATOM 632 O O . GLU A 1 76 ? -17.514 0.509 12.617 1.00 52.84 76 GLU A O 1
ATOM 637 N N . ARG A 1 77 ? -16.554 -0.315 14.459 1.00 52.97 77 ARG A N 1
ATOM 638 C CA . ARG A 1 77 ? -16.009 0.985 14.908 1.00 52.97 77 ARG A CA 1
ATOM 639 C C . ARG A 1 77 ? -14.907 1.547 14.003 1.00 52.97 77 ARG A C 1
ATOM 641 O O . ARG A 1 77 ? -14.572 2.730 14.101 1.00 52.97 77 ARG A O 1
ATOM 648 N N . ARG A 1 78 ? -14.282 0.719 13.160 1.00 51.66 78 ARG A N 1
ATOM 649 C CA . ARG A 1 78 ? -13.268 1.155 12.182 1.00 51.66 78 ARG A CA 1
ATOM 650 C C . ARG A 1 78 ? -13.891 1.617 10.869 1.00 51.66 78 ARG A C 1
ATOM 652 O O . ARG A 1 78 ? -13.274 2.455 10.219 1.00 51.66 78 ARG A O 1
ATOM 659 N N . ALA A 1 79 ? -15.077 1.121 10.521 1.00 50.00 79 ALA A N 1
ATOM 660 C CA . ALA A 1 79 ? -15.738 1.425 9.258 1.00 50.00 79 ALA A CA 1
ATOM 661 C C . ALA A 1 79 ? -16.199 2.890 9.152 1.00 50.00 79 ALA A C 1
ATOM 663 O O . ALA A 1 79 ? -16.302 3.410 8.045 1.00 50.00 79 ALA A O 1
ATOM 664 N N . ILE A 1 80 ? -16.436 3.585 10.273 1.00 51.78 80 ILE A N 1
ATOM 665 C CA . ILE A 1 80 ? -16.939 4.966 10.273 1.00 51.78 80 ILE A CA 1
ATOM 666 C C . ILE A 1 80 ? -16.144 5.821 11.273 1.00 51.78 80 ILE A C 1
ATOM 668 O O . ILE A 1 80 ? -16.364 5.766 12.481 1.00 51.78 80 ILE A O 1
ATOM 672 N N . ARG A 1 81 ? -15.230 6.667 10.778 1.00 51.84 81 ARG A N 1
ATOM 673 C CA . ARG A 1 81 ? -14.706 7.828 11.528 1.00 51.84 81 ARG A CA 1
ATOM 674 C C . ARG A 1 81 ? -14.851 9.083 10.675 1.00 51.84 81 ARG A C 1
ATOM 676 O O . ARG A 1 81 ? -14.331 9.135 9.567 1.00 51.84 81 ARG A O 1
ATOM 683 N N . GLY A 1 82 ? -15.530 10.098 11.211 1.00 52.59 82 GLY A N 1
ATOM 684 C CA . GLY A 1 82 ? -15.703 11.398 10.549 1.00 52.59 82 GLY A CA 1
ATOM 685 C C . GLY A 1 82 ? -16.680 11.397 9.366 1.00 52.59 82 GLY A C 1
ATOM 686 O O . GLY A 1 82 ? -16.513 12.197 8.456 1.00 52.59 82 GLY A O 1
ATOM 687 N N . GLY A 1 83 ? -17.659 10.484 9.337 1.00 50.50 83 GLY A N 1
ATOM 688 C CA . GLY A 1 83 ? -18.681 10.428 8.279 1.00 50.50 83 GLY A CA 1
ATOM 689 C C . GLY A 1 83 ? -18.216 9.834 6.941 1.00 50.50 83 GLY A C 1
ATOM 690 O O . GLY A 1 83 ? -19.027 9.684 6.034 1.00 50.50 83 GLY A O 1
ATOM 691 N N . GLN A 1 84 ? -16.944 9.444 6.811 1.00 52.59 84 GLN A N 1
ATOM 692 C CA . GLN A 1 84 ? -16.441 8.704 5.653 1.00 52.59 84 GLN A CA 1
ATOM 693 C C . GLN A 1 84 ? -16.301 7.217 5.983 1.00 52.59 84 GLN A C 1
ATOM 695 O O . GLN A 1 84 ? -15.778 6.852 7.039 1.00 52.59 84 GLN A O 1
ATOM 700 N N . ARG A 1 85 ? -16.758 6.361 5.057 1.00 53.91 85 ARG A N 1
ATOM 701 C CA . ARG A 1 85 ? -16.509 4.918 5.102 1.00 53.91 85 ARG A CA 1
ATOM 702 C C . ARG A 1 85 ? -15.008 4.678 4.933 1.00 53.91 85 ARG A C 1
ATOM 704 O O . ARG A 1 85 ? -14.465 4.830 3.841 1.00 53.91 85 ARG A O 1
ATOM 711 N N . LEU A 1 86 ? -14.327 4.350 6.026 1.00 59.78 86 LEU A N 1
ATOM 712 C CA . LEU A 1 86 ? -12.919 3.961 6.025 1.00 59.78 86 LEU A CA 1
ATOM 713 C C . LEU A 1 86 ? -12.855 2.449 5.803 1.00 59.78 86 LEU A C 1
ATOM 715 O O . LEU A 1 86 ? -12.776 1.669 6.748 1.00 59.78 86 LEU A O 1
ATOM 719 N N . GLY A 1 87 ? -12.966 2.048 4.538 1.00 66.69 87 GLY A N 1
ATOM 720 C CA . GLY A 1 87 ? -12.941 0.651 4.113 1.00 66.69 87 GLY A CA 1
ATOM 721 C C . GLY A 1 87 ? -11.656 0.283 3.378 1.00 66.69 87 GLY A C 1
ATOM 722 O O . GLY A 1 87 ? -10.982 1.142 2.802 1.00 66.69 87 GLY A O 1
ATOM 723 N N . THR A 1 88 ? -11.341 -1.010 3.378 1.00 79.81 88 THR A N 1
ATOM 724 C CA . THR A 1 88 ? -10.360 -1.625 2.468 1.00 79.81 88 THR A CA 1
ATOM 725 C C . THR A 1 88 ? -10.972 -1.981 1.111 1.00 79.81 88 THR A C 1
ATOM 727 O O . THR A 1 88 ? -10.301 -2.605 0.292 1.00 79.81 88 THR A O 1
ATOM 730 N N . ASP A 1 89 ? -12.228 -1.588 0.866 1.00 87.44 89 ASP A N 1
ATOM 731 C CA . ASP A 1 89 ? -12.888 -1.822 -0.415 1.00 87.44 89 ASP A CA 1
ATOM 732 C C . ASP A 1 89 ? -12.145 -1.112 -1.542 1.00 87.44 89 ASP A C 1
ATOM 734 O O . ASP A 1 89 ? -11.649 0.014 -1.401 1.00 87.44 89 ASP A O 1
ATOM 738 N N . GLU A 1 90 ? -12.136 -1.772 -2.691 1.00 89.44 90 GLU A N 1
ATOM 739 C CA . GLU A 1 90 ? -11.385 -1.385 -3.879 1.00 89.44 90 GLU A CA 1
ATOM 740 C C . GLU A 1 90 ? -11.625 0.077 -4.284 1.00 89.44 90 GLU A C 1
ATOM 742 O O . GLU A 1 90 ? -10.683 0.841 -4.496 1.00 89.44 90 GLU A O 1
ATOM 747 N N . GLN A 1 91 ? -12.889 0.513 -4.292 1.00 90.19 91 GLN A N 1
ATOM 748 C CA . GLN A 1 91 ? -13.270 1.872 -4.684 1.00 90.19 91 GLN A CA 1
ATOM 749 C C . GLN A 1 91 ? -12.680 2.945 -3.758 1.00 90.19 91 GLN A C 1
ATOM 751 O O . GLN A 1 91 ? -12.209 3.987 -4.227 1.00 90.19 91 GLN A O 1
ATOM 756 N N . PHE A 1 92 ? -12.661 2.702 -2.443 1.00 90.88 92 PHE A N 1
ATOM 757 C CA . PHE A 1 92 ? -12.095 3.649 -1.479 1.00 90.88 92 PHE A CA 1
ATOM 758 C C . PHE A 1 92 ? -10.572 3.691 -1.549 1.00 90.88 92 PHE A C 1
ATOM 760 O O . PHE A 1 92 ? -9.975 4.743 -1.298 1.00 90.88 92 PHE A O 1
ATOM 767 N N . VAL A 1 93 ? -9.940 2.562 -1.862 1.00 92.75 93 VAL A N 1
ATOM 768 C CA . VAL A 1 93 ? -8.489 2.475 -2.053 1.00 92.75 93 VAL A CA 1
ATOM 769 C C . VAL A 1 93 ? -8.078 3.213 -3.330 1.00 92.75 93 VAL A C 1
ATOM 771 O O . VAL A 1 93 ? -7.203 4.079 -3.274 1.00 92.75 93 VAL A O 1
ATOM 774 N N . LEU A 1 94 ? -8.768 2.970 -4.449 1.00 92.62 94 LEU A N 1
ATOM 775 C CA . LEU A 1 94 ? -8.549 3.672 -5.719 1.00 92.62 94 LEU A CA 1
ATOM 776 C C . LEU A 1 94 ? -8.699 5.183 -5.568 1.00 92.62 94 LEU A C 1
ATOM 778 O O . LEU A 1 94 ? -7.843 5.942 -6.027 1.00 92.62 94 LEU A O 1
ATOM 782 N N . LYS A 1 95 ? -9.770 5.629 -4.903 1.00 91.44 95 LYS A N 1
ATOM 783 C CA . LYS A 1 95 ? -9.997 7.053 -4.643 1.00 91.44 95 LYS A CA 1
ATOM 784 C C . LYS A 1 95 ? -8.824 7.674 -3.879 1.00 91.44 95 LYS A C 1
ATOM 786 O O . LYS A 1 95 ? -8.313 8.707 -4.299 1.00 91.44 95 LYS A O 1
ATOM 791 N N . ARG A 1 96 ? -8.341 7.018 -2.820 1.00 90.81 96 ARG A N 1
ATOM 792 C CA . ARG A 1 96 ? -7.208 7.524 -2.028 1.00 90.81 96 ARG A CA 1
ATOM 793 C C . ARG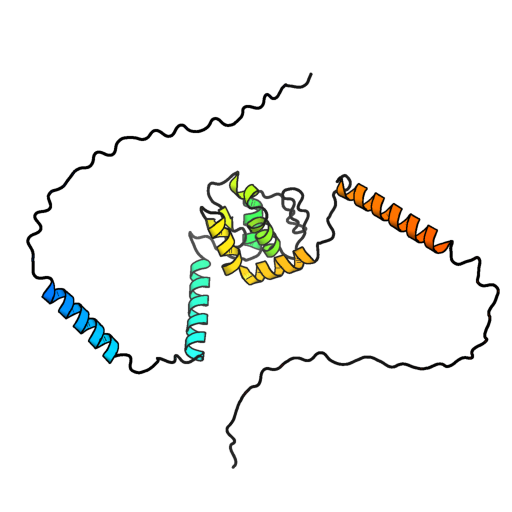 A 1 96 ? -5.895 7.530 -2.801 1.00 90.81 96 ARG A C 1
ATOM 795 O O . ARG A 1 96 ? -5.139 8.488 -2.678 1.00 90.81 96 ARG A O 1
ATOM 802 N N . LEU A 1 97 ? -5.627 6.515 -3.622 1.00 90.75 97 LEU A N 1
ATOM 803 C CA . LEU A 1 97 ? -4.447 6.514 -4.491 1.00 90.75 97 LEU A CA 1
ATOM 804 C C . LEU A 1 97 ? -4.461 7.695 -5.474 1.00 90.75 97 LEU A C 1
ATOM 806 O O . LEU A 1 97 ? -3.424 8.331 -5.660 1.00 90.75 97 LEU A O 1
ATOM 810 N N . LYS A 1 98 ? -5.632 8.031 -6.038 1.00 90.50 98 LYS A N 1
ATOM 811 C CA . LYS A 1 98 ? -5.804 9.210 -6.906 1.00 90.50 98 LYS A CA 1
ATOM 812 C C . LYS A 1 98 ? -5.586 10.521 -6.148 1.00 90.50 98 LYS A C 1
ATOM 814 O O . LYS A 1 98 ? -4.849 11.378 -6.620 1.00 90.50 98 LYS A O 1
ATOM 819 N N . GLU A 1 99 ? -6.206 10.671 -4.979 1.00 87.38 99 GLU A N 1
ATOM 820 C CA . GLU A 1 99 ? -6.145 11.905 -4.177 1.00 87.38 99 GLU A CA 1
ATOM 821 C C . GLU A 1 99 ? -4.735 12.228 -3.679 1.00 87.38 99 GLU A C 1
ATOM 823 O O . GLU A 1 99 ? -4.352 13.394 -3.616 1.00 87.38 99 GLU A O 1
ATOM 828 N N . HIS A 1 100 ? -3.951 11.206 -3.335 1.00 82.38 100 HIS A N 1
ATOM 829 C CA . HIS A 1 100 ? -2.589 11.401 -2.852 1.00 82.38 100 HIS A CA 1
ATOM 830 C C . HIS A 1 100 ? -1.554 11.614 -3.973 1.00 82.38 100 HIS A C 1
ATOM 832 O O . HIS A 1 100 ? -0.392 11.878 -3.668 1.00 82.38 100 HIS A O 1
ATOM 838 N N . GLY A 1 101 ? -1.959 11.545 -5.250 1.00 74.94 101 GLY A N 1
ATOM 839 C CA . GLY A 1 101 ? -1.111 11.905 -6.393 1.00 74.94 101 GLY A CA 1
ATOM 840 C C . GLY A 1 101 ? 0.147 11.047 -6.536 1.00 74.94 101 GLY A C 1
ATOM 841 O O . GLY A 1 101 ? 1.172 11.527 -7.018 1.00 74.94 101 GLY A O 1
ATOM 842 N N . HIS A 1 102 ? 0.107 9.795 -6.078 1.00 78.12 102 HIS A N 1
ATOM 843 C CA . HIS A 1 102 ? 1.268 8.920 -6.163 1.00 78.12 102 HIS A CA 1
ATOM 844 C C . HIS A 1 102 ? 1.541 8.501 -7.609 1.00 78.12 102 HIS A C 1
ATOM 846 O O . HIS A 1 102 ? 0.595 8.275 -8.367 1.00 78.12 102 HIS A O 1
ATOM 852 N N . PRO A 1 103 ? 2.821 8.355 -7.998 1.00 84.25 103 PRO A N 1
ATOM 853 C CA . PRO A 1 103 ? 3.176 7.833 -9.307 1.00 84.25 103 PRO A CA 1
ATOM 854 C C . PRO A 1 103 ? 2.836 6.336 -9.323 1.00 84.25 103 PRO A C 1
ATOM 856 O O . PRO A 1 103 ? 3.637 5.477 -8.949 1.00 84.25 103 PRO A O 1
ATOM 859 N N . CYS A 1 104 ? 1.595 6.025 -9.679 1.00 90.81 104 CYS A N 1
ATOM 860 C CA . CYS A 1 104 ? 1.068 4.676 -9.823 1.00 90.81 104 CYS A CA 1
ATOM 861 C C . CYS A 1 104 ? 0.184 4.628 -11.068 1.00 90.81 104 CYS A C 1
ATOM 863 O O . CYS A 1 104 ? -0.637 5.520 -11.285 1.00 90.81 104 CYS A O 1
ATOM 865 N N . SER A 1 105 ? 0.308 3.564 -11.853 1.00 91.56 105 SER A N 1
ATOM 866 C CA . SER A 1 105 ? -0.648 3.261 -12.913 1.00 91.56 105 SER A CA 1
ATOM 867 C C . SER A 1 105 ? -1.809 2.470 -12.316 1.00 91.56 105 SER A C 1
ATOM 869 O O . SER A 1 105 ? -1.618 1.348 -11.849 1.00 91.56 105 SER A O 1
ATOM 871 N N . LEU A 1 106 ? -3.010 3.053 -12.299 1.00 92.19 106 LEU A N 1
ATOM 872 C CA . LEU A 1 106 ? -4.208 2.405 -11.746 1.00 92.19 106 LEU A CA 1
ATOM 873 C C . LEU A 1 106 ? -4.894 1.449 -12.727 1.00 92.19 106 LEU A C 1
ATOM 875 O O . LEU A 1 106 ? -5.759 0.697 -12.303 1.00 92.19 106 LEU A O 1
ATOM 879 N N . SER A 1 107 ? -4.540 1.481 -14.013 1.00 90.38 107 SER A N 1
ATOM 880 C CA . SER A 1 107 ? -5.053 0.530 -15.009 1.00 90.38 107 SER A CA 1
ATOM 881 C C . SER A 1 107 ? -4.325 -0.810 -14.954 1.00 90.38 107 SER A C 1
ATOM 883 O O . SER A 1 107 ? -4.930 -1.847 -15.182 1.00 90.38 107 SER A O 1
ATOM 885 N N . THR A 1 108 ? -3.029 -0.781 -14.643 1.00 90.56 108 THR A N 1
ATOM 886 C CA . THR A 1 108 ? -2.145 -1.959 -14.601 1.00 90.56 108 THR A CA 1
ATOM 887 C C . THR A 1 108 ? -1.684 -2.297 -13.183 1.00 90.56 108 THR A C 1
ATOM 889 O O . THR A 1 108 ? -0.768 -3.094 -12.998 1.00 90.56 108 THR A O 1
ATOM 892 N N . PHE A 1 109 ? -2.242 -1.609 -12.183 1.00 94.38 109 PHE A N 1
ATOM 893 C CA . PHE A 1 109 ? -1.860 -1.692 -10.773 1.00 94.38 109 PHE A CA 1
ATOM 894 C C . PHE A 1 109 ? -0.339 -1.695 -10.547 1.00 94.38 109 PHE A C 1
ATOM 896 O O . PHE A 1 109 ? 0.207 -2.490 -9.786 1.00 94.38 109 PHE A O 1
ATOM 903 N N . THR A 1 110 ? 0.362 -0.787 -11.228 1.00 93.06 110 THR A N 1
ATOM 904 C CA . THR A 1 110 ? 1.830 -0.735 -11.241 1.00 93.06 110 THR A CA 1
ATOM 905 C C . THR A 1 110 ? 2.351 0.436 -10.419 1.00 93.06 110 THR A C 1
ATOM 907 O O . THR A 1 110 ? 1.915 1.578 -10.590 1.00 93.06 110 THR A O 1
ATOM 910 N N . CYS A 1 111 ? 3.320 0.174 -9.547 1.00 92.94 111 CYS A N 1
ATOM 911 C CA . CYS A 1 111 ? 4.034 1.199 -8.805 1.00 92.94 111 CYS A CA 1
ATOM 912 C C . CYS A 1 111 ? 5.099 1.860 -9.690 1.00 92.94 111 CYS A C 1
ATOM 914 O O . CYS A 1 111 ? 6.016 1.205 -10.178 1.00 92.94 111 CYS A O 1
ATOM 916 N N . LEU A 1 112 ? 5.021 3.181 -9.849 1.00 89.75 112 LEU A N 1
ATOM 917 C CA . LEU A 1 112 ? 5.979 3.985 -10.618 1.00 89.75 112 LEU A CA 1
ATOM 918 C C . LEU A 1 112 ? 6.829 4.890 -9.706 1.00 89.75 112 LEU A C 1
ATOM 920 O O . LEU A 1 112 ? 7.546 5.769 -10.179 1.00 89.75 112 LEU A O 1
ATOM 924 N N . SER A 1 113 ? 6.765 4.681 -8.387 1.00 88.25 113 SER A N 1
ATOM 925 C CA . SER A 1 113 ? 7.550 5.442 -7.410 1.00 88.25 113 SER A CA 1
ATOM 926 C C . SER A 1 113 ? 9.029 5.109 -7.532 1.00 88.25 113 SER A C 1
ATOM 928 O O . SER A 1 113 ? 9.406 3.951 -7.396 1.00 88.25 113 SER A O 1
ATOM 930 N N . GLY A 1 114 ? 9.872 6.118 -7.775 1.00 81.06 114 GLY A N 1
ATOM 931 C CA . GLY A 1 114 ? 11.332 5.973 -7.744 1.00 81.06 114 GLY A CA 1
ATOM 932 C C . GLY A 1 114 ? 11.877 4.833 -8.611 1.00 81.06 114 GLY A C 1
ATOM 933 O O . GLY A 1 114 ? 12.811 4.159 -8.193 1.00 81.06 114 GLY A O 1
ATOM 934 N N . HIS A 1 115 ? 11.274 4.588 -9.780 1.00 80.94 115 HIS A N 1
ATOM 935 C CA . HIS A 1 115 ? 11.603 3.465 -10.672 1.00 80.94 115 HIS A CA 1
ATOM 936 C C . HIS A 1 115 ? 11.344 2.058 -10.092 1.00 80.94 115 HIS A C 1
ATOM 938 O O . HIS A 1 115 ? 11.979 1.102 -10.522 1.00 80.94 115 HIS A O 1
ATOM 944 N N . CYS A 1 116 ? 10.405 1.907 -9.149 1.00 89.75 116 CYS A N 1
ATOM 945 C CA . CYS A 1 116 ? 10.043 0.606 -8.574 1.00 89.75 116 CYS A CA 1
ATOM 946 C C . CYS A 1 116 ? 9.569 -0.406 -9.632 1.00 89.75 116 CYS A C 1
ATOM 948 O O . CYS A 1 116 ? 10.075 -1.522 -9.682 1.00 89.75 116 CYS A O 1
ATOM 950 N N . GLY A 1 117 ? 8.604 -0.029 -10.476 1.00 89.62 117 GLY A N 1
ATOM 951 C CA . GLY A 1 117 ? 8.153 -0.828 -11.622 1.00 89.62 117 GLY A CA 1
ATOM 952 C C . GLY A 1 117 ? 7.358 -2.095 -11.288 1.00 89.62 117 GLY A C 1
ATOM 953 O O . GLY A 1 117 ? 6.914 -2.776 -12.207 1.00 89.62 117 GLY A O 1
ATOM 954 N N . ARG A 1 118 ? 7.149 -2.418 -10.006 1.00 91.62 118 ARG A N 1
ATOM 955 C CA . ARG A 1 118 ? 6.403 -3.614 -9.582 1.00 91.62 118 ARG A CA 1
ATOM 956 C C . ARG A 1 118 ? 4.920 -3.481 -9.909 1.00 91.62 118 ARG A C 1
ATOM 958 O O . ARG A 1 118 ? 4.328 -2.424 -9.672 1.00 91.62 118 ARG A O 1
ATOM 965 N N . SER A 1 119 ? 4.334 -4.545 -10.439 1.00 93.69 119 SER A N 1
ATOM 966 C CA . SER A 1 119 ? 2.900 -4.639 -10.740 1.00 93.69 119 SER A CA 1
ATOM 967 C C . SER A 1 119 ? 2.224 -5.550 -9.727 1.00 93.69 119 SER A C 1
ATOM 969 O O . SER A 1 119 ? 2.895 -6.338 -9.081 1.00 93.69 119 SER A O 1
ATOM 971 N N . PHE A 1 120 ? 0.924 -5.414 -9.508 1.00 94.94 120 PHE A N 1
ATOM 972 C CA . PHE A 1 120 ? 0.225 -6.226 -8.514 1.00 94.94 120 PHE A CA 1
ATOM 973 C C . PHE A 1 120 ? -1.106 -6.705 -9.069 1.00 94.94 120 PHE A C 1
ATOM 975 O O . PHE A 1 120 ? -1.701 -6.042 -9.915 1.00 94.94 120 PHE A O 1
ATOM 982 N N . GLU A 1 121 ? -1.592 -7.838 -8.576 1.00 94.50 121 GLU A N 1
ATOM 983 C CA . GLU A 1 121 ? -2.853 -8.415 -9.063 1.00 94.50 121 GLU A CA 1
ATOM 984 C C . GLU A 1 121 ? -4.078 -7.591 -8.650 1.00 94.50 121 GLU A C 1
ATOM 986 O O . GLU A 1 121 ? -5.070 -7.533 -9.373 1.00 94.50 121 GLU A O 1
ATOM 991 N N . CYS A 1 122 ? -4.011 -6.915 -7.499 1.00 95.00 122 CYS A N 1
ATOM 992 C CA . CYS A 1 122 ? -5.102 -6.081 -7.011 1.00 95.00 122 CYS A CA 1
ATOM 993 C C . CYS A 1 122 ? -4.623 -4.746 -6.430 1.00 95.00 122 CYS A C 1
ATOM 995 O O . CYS A 1 122 ? -3.495 -4.586 -5.945 1.00 95.00 122 CYS A O 1
ATOM 997 N N . VAL A 1 123 ? -5.527 -3.762 -6.433 1.00 95.75 123 VAL A N 1
ATOM 998 C CA . VAL A 1 123 ? -5.224 -2.402 -5.970 1.00 95.75 123 VAL A CA 1
ATOM 999 C C . VAL A 1 123 ? -4.891 -2.346 -4.476 1.00 95.75 123 VAL A C 1
ATOM 1001 O O . VAL A 1 123 ? -4.139 -1.474 -4.041 1.00 95.75 123 VAL A O 1
ATOM 1004 N N . GLN A 1 124 ? -5.431 -3.260 -3.668 1.00 96.06 124 GLN A N 1
ATOM 1005 C CA . GLN A 1 124 ? -5.164 -3.321 -2.235 1.00 96.06 124 GLN A CA 1
ATOM 1006 C C . GLN A 1 124 ? -3.685 -3.628 -1.983 1.00 96.06 124 GLN A C 1
ATOM 1008 O O . GLN A 1 124 ? -3.041 -2.940 -1.186 1.00 96.06 124 GLN A O 1
ATOM 1013 N N . VAL A 1 125 ? -3.126 -4.600 -2.706 1.00 96.44 125 VAL A N 1
ATOM 1014 C CA . VAL A 1 125 ? -1.708 -4.961 -2.600 1.00 96.44 125 VAL A CA 1
ATOM 1015 C C . VAL A 1 125 ? -0.826 -3.811 -3.094 1.00 96.44 125 VAL A C 1
ATOM 1017 O O . VAL A 1 125 ? 0.118 -3.433 -2.398 1.00 96.44 125 VAL A O 1
ATOM 1020 N N . LEU A 1 126 ? -1.188 -3.146 -4.198 1.00 95.94 126 LEU A N 1
ATOM 1021 C CA . LEU A 1 126 ? -0.502 -1.924 -4.646 1.00 95.94 126 LEU A CA 1
ATOM 1022 C C . LEU A 1 126 ? -0.523 -0.821 -3.572 1.00 95.94 126 LEU A C 1
ATOM 1024 O O . LEU A 1 126 ? 0.500 -0.202 -3.275 1.00 95.94 126 LEU A O 1
ATOM 1028 N N . ALA A 1 127 ? -1.679 -0.558 -2.964 1.00 95.69 127 ALA A N 1
ATOM 1029 C CA . ALA A 1 127 ? -1.812 0.464 -1.931 1.00 95.69 127 ALA A CA 1
ATOM 1030 C C . ALA A 1 127 ? -1.006 0.126 -0.669 1.00 95.69 127 ALA A C 1
ATOM 1032 O O . ALA A 1 127 ? -0.435 1.032 -0.043 1.00 95.69 127 ALA A O 1
ATOM 1033 N N . PHE A 1 128 ? -0.941 -1.159 -0.301 1.00 96.50 128 PHE A N 1
ATOM 1034 C CA . PHE A 1 128 ? -0.059 -1.654 0.755 1.00 96.50 128 PHE A CA 1
ATOM 1035 C C . PHE A 1 128 ? 1.401 -1.381 0.401 1.00 96.50 128 PHE A C 1
ATOM 1037 O O . PHE A 1 128 ? 2.098 -0.732 1.182 1.00 96.50 128 PHE A O 1
ATOM 1044 N N . HIS A 1 129 ? 1.829 -1.802 -0.791 1.00 95.62 129 HIS A N 1
ATOM 1045 C CA . HIS A 1 129 ? 3.189 -1.639 -1.289 1.00 95.62 129 HIS A CA 1
ATOM 1046 C C . HIS A 1 129 ? 3.644 -0.180 -1.221 1.00 95.62 129 HIS A C 1
ATOM 1048 O O . HIS A 1 129 ? 4.650 0.130 -0.584 1.00 95.62 129 HIS A O 1
ATOM 1054 N N . VAL A 1 130 ? 2.862 0.743 -1.790 1.00 93.75 130 VAL A N 1
ATOM 1055 C CA . VAL A 1 130 ? 3.179 2.180 -1.765 1.00 93.75 130 VAL A CA 1
ATOM 1056 C C . VAL A 1 130 ? 3.229 2.703 -0.328 1.00 93.75 130 VAL A C 1
ATOM 1058 O O . VAL A 1 130 ? 4.150 3.432 0.041 1.00 93.75 130 VAL A O 1
ATOM 1061 N N . SER A 1 131 ? 2.282 2.289 0.521 1.00 93.50 131 SER A N 1
ATOM 1062 C CA . SER A 1 131 ? 2.247 2.711 1.925 1.00 93.50 131 SER A CA 1
ATOM 1063 C C . SER A 1 131 ? 3.439 2.207 2.740 1.00 93.50 131 SER A C 1
ATOM 1065 O O . SER A 1 131 ? 3.824 2.893 3.692 1.00 93.50 131 SER A O 1
ATOM 1067 N N . TYR A 1 132 ? 3.968 1.028 2.411 1.00 94.94 132 TYR A N 1
ATOM 1068 C CA . TYR A 1 132 ? 5.012 0.331 3.157 1.00 94.94 132 TYR A CA 1
ATOM 1069 C C . TYR A 1 132 ? 6.424 0.648 2.642 1.00 94.94 132 TYR A C 1
ATOM 1071 O O . TYR A 1 132 ? 7.296 0.992 3.437 1.00 94.94 132 TYR A O 1
ATOM 1079 N N . ALA A 1 133 ? 6.645 0.575 1.328 1.00 92.25 133 ALA A N 1
ATOM 1080 C CA . ALA A 1 133 ? 7.959 0.712 0.698 1.00 92.25 133 ALA A CA 1
ATOM 1081 C C . ALA A 1 133 ? 8.317 2.164 0.338 1.00 92.25 133 ALA A C 1
ATOM 1083 O O . ALA A 1 133 ? 9.482 2.543 0.403 1.00 92.25 133 ALA A O 1
ATOM 1084 N N . HIS A 1 134 ? 7.331 2.999 -0.003 1.00 90.31 134 HIS A N 1
ATOM 1085 C CA . HIS A 1 134 ? 7.556 4.360 -0.512 1.00 90.31 134 HIS A CA 1
ATOM 1086 C C . HIS A 1 134 ? 7.099 5.437 0.475 1.00 90.31 134 HIS A C 1
ATOM 1088 O O . HIS A 1 134 ? 6.357 6.363 0.147 1.00 90.31 134 HIS A O 1
ATOM 1094 N N . GLN A 1 135 ? 7.555 5.314 1.718 1.00 85.81 135 GLN A N 1
ATOM 1095 C CA . GLN A 1 135 ? 7.139 6.190 2.815 1.00 85.81 135 GLN A CA 1
ATOM 1096 C C . GLN A 1 135 ? 7.625 7.631 2.641 1.00 85.81 135 GLN A C 1
ATOM 1098 O O . GLN A 1 135 ? 6.891 8.568 2.960 1.00 85.81 135 GLN A O 1
ATOM 1103 N N . ASP A 1 136 ? 8.821 7.803 2.081 1.00 73.69 136 ASP A N 1
ATOM 1104 C CA . ASP A 1 136 ? 9.465 9.108 1.907 1.00 73.69 136 ASP A CA 1
ATOM 1105 C C . ASP A 1 136 ? 8.696 9.990 0.917 1.00 73.69 136 ASP A C 1
ATOM 1107 O O . ASP A 1 136 ? 8.510 11.186 1.146 1.00 73.69 136 ASP A O 1
ATOM 1111 N N . VAL A 1 137 ? 8.132 9.373 -0.127 1.00 68.94 137 VAL A N 1
ATOM 1112 C CA . VAL A 1 137 ? 7.274 10.043 -1.117 1.00 68.94 137 VAL A CA 1
ATOM 1113 C C . VAL A 1 137 ? 5.997 10.582 -0.461 1.00 68.94 137 VAL A C 1
ATOM 1115 O O . VAL A 1 137 ? 5.483 11.622 -0.864 1.00 68.94 137 VAL A O 1
ATOM 1118 N N . MET A 1 138 ? 5.492 9.918 0.586 1.00 65.00 138 MET A N 1
ATOM 1119 C CA . MET A 1 138 ? 4.298 10.366 1.315 1.00 65.00 138 MET A CA 1
ATOM 1120 C C . MET A 1 138 ? 4.584 11.489 2.323 1.00 65.00 138 MET A C 1
ATOM 1122 O O . MET A 1 138 ? 3.680 12.257 2.662 1.00 65.00 138 MET A O 1
ATOM 1126 N N . SER A 1 139 ? 5.815 11.569 2.839 1.00 62.66 139 SER A N 1
ATOM 1127 C CA . SER A 1 139 ? 6.170 12.499 3.916 1.00 62.66 139 SER A CA 1
ATOM 1128 C C . SER A 1 139 ? 6.503 13.908 3.422 1.00 62.66 139 SER A C 1
ATOM 1130 O O . SER A 1 139 ? 6.425 14.850 4.207 1.00 62.66 139 SER A O 1
ATOM 1132 N N . ALA A 1 140 ? 6.868 14.071 2.149 1.00 60.94 140 ALA A N 1
ATOM 1133 C CA . ALA A 1 140 ? 7.316 15.358 1.614 1.00 60.94 140 ALA A CA 1
ATOM 1134 C C . ALA A 1 140 ? 6.197 16.417 1.541 1.00 60.94 140 ALA A C 1
ATOM 1136 O O . ALA A 1 140 ? 6.462 17.609 1.666 1.00 60.94 140 ALA A O 1
ATOM 1137 N N . THR A 1 141 ? 4.944 15.997 1.355 1.00 60.44 141 THR A N 1
ATOM 1138 C CA . THR A 1 141 ? 3.813 16.900 1.077 1.00 60.44 141 THR A CA 1
ATOM 1139 C C . THR A 1 141 ? 2.813 17.025 2.220 1.00 60.44 141 THR A C 1
ATOM 1141 O O . THR A 1 141 ? 1.978 17.929 2.202 1.00 60.44 141 THR A O 1
ATOM 1144 N N . SER A 1 142 ? 2.864 16.158 3.236 1.00 66.75 142 SER A N 1
ATOM 1145 C CA . SER A 1 142 ? 1.852 16.136 4.294 1.00 66.75 142 SER A CA 1
ATOM 1146 C C . SER A 1 142 ? 2.451 15.959 5.689 1.00 66.75 142 SER A C 1
ATOM 1148 O O . SER A 1 142 ? 3.340 15.144 5.908 1.00 66.75 142 SER A O 1
ATOM 1150 N N . LYS A 1 143 ? 1.904 16.686 6.676 1.00 72.38 143 LYS A N 1
ATOM 1151 C CA . LYS A 1 143 ? 2.268 16.542 8.102 1.00 72.38 143 LYS A CA 1
ATOM 1152 C C . LYS A 1 143 ? 1.880 15.175 8.692 1.00 72.38 143 LYS A C 1
ATOM 1154 O O . LYS A 1 143 ? 2.199 14.888 9.845 1.00 72.38 143 LYS A O 1
ATOM 1159 N N . HIS A 1 144 ? 1.138 14.355 7.946 1.00 81.00 144 HIS A N 1
ATOM 1160 C CA . HIS A 1 144 ? 0.550 13.115 8.434 1.00 81.00 144 HIS A CA 1
ATOM 1161 C C . HIS A 1 144 ? 0.747 11.971 7.448 1.00 81.00 144 HIS A C 1
ATOM 1163 O O . HIS A 1 144 ? 0.301 12.018 6.306 1.00 81.00 144 HIS A O 1
ATOM 1169 N N . LEU A 1 145 ? 1.304 10.875 7.943 1.00 89.00 145 LEU A N 1
ATOM 1170 C CA . LEU A 1 145 ? 1.490 9.649 7.187 1.00 89.00 145 LEU A CA 1
ATOM 1171 C C . LEU A 1 145 ? 0.164 8.897 7.135 1.00 89.00 145 LEU A C 1
ATOM 1173 O O . LEU A 1 145 ? -0.340 8.446 8.163 1.00 89.00 145 LEU A O 1
ATOM 1177 N N . THR A 1 146 ? -0.407 8.758 5.944 1.00 90.38 146 THR A N 1
ATOM 1178 C CA . THR A 1 146 ? -1.702 8.090 5.750 1.00 90.38 146 THR A CA 1
ATOM 1179 C C . THR A 1 146 ? -1.491 6.645 5.284 1.00 90.38 146 THR A C 1
ATOM 1181 O O . THR A 1 146 ? -0.549 6.352 4.545 1.00 90.38 146 THR A O 1
ATOM 1184 N N . CYS A 1 147 ? -2.333 5.717 5.741 1.00 92.75 147 CYS A N 1
ATOM 1185 C CA . CYS A 1 147 ? -2.410 4.361 5.195 1.00 92.75 147 CYS A CA 1
ATOM 1186 C C . CYS A 1 147 ? -3.343 4.368 3.984 1.00 92.75 147 CYS A C 1
ATOM 1188 O O . CYS A 1 147 ? -4.535 4.656 4.114 1.00 92.75 147 CYS A O 1
ATOM 1190 N N . LEU A 1 148 ? -2.826 4.021 2.807 1.00 92.38 148 LEU A N 1
ATOM 1191 C CA . LEU A 1 148 ? -3.612 4.007 1.570 1.00 92.38 148 LEU A CA 1
ATOM 1192 C C . LEU A 1 148 ? -4.594 2.827 1.507 1.00 92.38 148 LEU A C 1
ATOM 1194 O O . LEU A 1 148 ? -5.503 2.846 0.688 1.00 92.38 148 LEU A O 1
ATOM 1198 N N . LEU A 1 149 ? -4.523 1.875 2.447 1.00 92.75 149 LEU A N 1
ATOM 1199 C CA . LEU A 1 149 ? -5.486 0.774 2.583 1.00 92.75 149 LEU A CA 1
ATOM 1200 C C . LEU A 1 149 ? -6.713 1.094 3.432 1.00 92.75 149 LEU A C 1
ATOM 1202 O O . LEU A 1 149 ? -7.813 0.775 3.013 1.00 92.75 149 LEU A O 1
ATOM 1206 N N . CYS A 1 150 ? -6.568 1.768 4.576 1.00 91.50 150 CYS A N 1
ATOM 1207 C CA . CYS A 1 150 ? -7.710 2.071 5.460 1.00 91.50 150 CYS A CA 1
ATOM 1208 C C . CYS A 1 150 ? -7.895 3.554 5.826 1.00 91.50 150 CYS A C 1
ATOM 1210 O O . CYS A 1 150 ? -8.786 3.894 6.596 1.00 91.50 150 CYS A O 1
ATOM 1212 N N . GLY A 1 151 ? -7.042 4.453 5.335 1.00 89.44 151 GLY A N 1
ATOM 1213 C CA . GLY A 1 151 ? -7.217 5.909 5.409 1.00 89.44 151 GLY A CA 1
ATOM 1214 C C . GLY A 1 151 ? -6.869 6.508 6.768 1.00 89.44 151 GLY A C 1
ATOM 1215 O O . GLY A 1 151 ? -6.897 7.725 6.947 1.00 89.44 151 GLY A O 1
ATOM 1216 N N . LYS A 1 152 ? -6.498 5.665 7.732 1.00 89.88 152 LYS A N 1
ATOM 1217 C CA . LYS A 1 152 ? -5.978 6.098 9.027 1.00 89.88 152 LYS A CA 1
ATOM 1218 C C . LYS A 1 152 ? -4.690 6.906 8.842 1.00 89.88 152 LYS A C 1
ATOM 1220 O O . LYS A 1 152 ? -3.946 6.708 7.882 1.00 89.88 152 LYS A O 1
ATOM 1225 N N . LYS A 1 153 ? -4.443 7.821 9.778 1.00 90.69 153 LYS A N 1
ATOM 1226 C CA . LYS A 1 153 ? -3.331 8.777 9.748 1.00 90.69 153 LYS A CA 1
ATOM 1227 C C . LYS A 1 153 ? -2.453 8.613 10.983 1.00 90.69 153 LYS A C 1
ATOM 1229 O O . LYS A 1 153 ? -2.964 8.350 12.072 1.00 90.69 153 LYS A O 1
ATOM 1234 N N . TRP A 1 154 ? -1.151 8.810 10.817 1.00 89.81 154 TRP A N 1
ATOM 1235 C CA . TRP A 1 154 ? -0.150 8.761 11.879 1.00 89.81 154 TRP A CA 1
ATOM 1236 C C . TRP A 1 154 ? 0.813 9.934 11.781 1.00 89.81 154 TRP A C 1
ATOM 1238 O O . TRP A 1 154 ? 1.026 10.512 10.720 1.00 89.81 154 TRP A O 1
ATOM 1248 N N . THR A 1 155 ? 1.429 10.251 12.911 1.00 89.19 155 THR A N 1
ATOM 1249 C CA . THR A 1 155 ? 2.513 11.231 13.005 1.00 89.19 155 THR A CA 1
ATOM 1250 C C . THR A 1 155 ? 3.891 10.597 12.840 1.00 89.19 155 THR A C 1
ATOM 1252 O O . THR A 1 155 ? 4.842 11.301 12.534 1.00 89.19 155 THR A O 1
ATOM 1255 N N . THR A 1 156 ? 4.018 9.277 13.030 1.00 89.75 156 THR A N 1
ATOM 1256 C CA . THR A 1 156 ? 5.305 8.575 12.962 1.00 89.75 156 THR A CA 1
ATOM 1257 C C . THR A 1 156 ? 5.262 7.376 12.024 1.00 89.75 156 THR A C 1
ATOM 1259 O O . THR A 1 156 ? 4.306 6.593 12.020 1.00 89.75 156 THR A O 1
ATOM 1262 N N . VAL A 1 157 ? 6.350 7.212 11.269 1.00 90.75 157 VAL A N 1
ATOM 1263 C CA . VAL A 1 157 ? 6.598 6.081 10.362 1.00 90.75 157 VAL A CA 1
ATOM 1264 C C . VAL A 1 157 ? 6.443 4.754 11.096 1.00 90.75 157 VAL A C 1
ATOM 1266 O O . VAL A 1 157 ? 5.656 3.902 10.690 1.00 90.75 157 VAL A O 1
ATOM 1269 N N . ARG A 1 158 ? 7.116 4.612 12.245 1.00 92.44 158 ARG A N 1
ATOM 1270 C CA . ARG A 1 158 ? 7.111 3.376 13.037 1.00 92.44 158 ARG A CA 1
ATOM 1271 C C . ARG A 1 158 ? 5.697 2.901 13.376 1.00 92.44 158 ARG A C 1
ATOM 1273 O O . ARG A 1 158 ? 5.402 1.717 13.247 1.00 92.44 158 ARG A O 1
ATOM 1280 N N . ARG A 1 159 ? 4.806 3.813 13.788 1.00 93.00 159 ARG A N 1
ATOM 1281 C CA . ARG A 1 159 ? 3.419 3.455 14.132 1.00 93.00 159 ARG A CA 1
ATOM 1282 C C . ARG A 1 159 ? 2.605 3.063 12.904 1.00 93.00 159 ARG A C 1
ATOM 1284 O O . ARG A 1 159 ? 1.805 2.135 12.996 1.00 93.00 159 ARG A O 1
ATOM 1291 N N . LYS A 1 160 ? 2.814 3.737 11.770 1.00 93.62 160 LYS A N 1
ATOM 1292 C CA . LYS A 1 160 ? 2.174 3.369 10.502 1.00 93.62 160 LYS A CA 1
ATOM 1293 C C . LYS A 1 160 ? 2.610 1.972 10.052 1.00 93.62 160 LYS A C 1
ATOM 1295 O O . LYS A 1 160 ? 1.757 1.172 9.686 1.00 93.62 160 LYS A O 1
ATOM 1300 N N . ILE A 1 161 ? 3.903 1.664 10.126 1.00 93.81 161 ILE A N 1
ATOM 1301 C CA . ILE A 1 161 ? 4.430 0.353 9.728 1.00 93.81 161 ILE A CA 1
ATOM 1302 C C . ILE A 1 161 ? 3.904 -0.753 10.632 1.00 93.81 161 ILE A C 1
ATOM 1304 O O . ILE A 1 161 ? 3.343 -1.723 10.136 1.00 93.81 161 ILE A O 1
ATOM 1308 N N . MET A 1 162 ? 3.950 -0.553 11.949 1.00 95.31 162 MET A N 1
ATOM 1309 C CA . MET A 1 162 ? 3.346 -1.489 12.898 1.00 95.31 162 MET A CA 1
ATOM 1310 C C . MET A 1 162 ? 1.853 -1.713 12.608 1.00 95.31 162 MET A C 1
ATOM 1312 O O . MET A 1 162 ? 1.366 -2.837 12.671 1.00 95.31 162 MET A O 1
ATOM 1316 N N . HIS A 1 163 ? 1.116 -0.658 12.251 1.00 94.44 163 HIS A N 1
ATOM 1317 C CA . HIS A 1 163 ? -0.275 -0.800 11.842 1.00 94.44 163 HIS A CA 1
ATOM 1318 C C . HIS A 1 163 ? -0.435 -1.645 10.571 1.00 94.44 163 HIS A C 1
ATOM 1320 O O . HIS A 1 163 ? -1.306 -2.509 10.556 1.00 94.44 163 HIS A O 1
ATOM 1326 N N . LEU A 1 164 ? 0.367 -1.405 9.530 1.00 94.38 164 LEU A N 1
ATOM 1327 C CA . LEU A 1 164 ? 0.315 -2.176 8.285 1.00 94.38 164 LEU A CA 1
ATOM 1328 C C . LEU A 1 164 ? 0.571 -3.664 8.559 1.00 94.38 164 LEU A C 1
ATOM 1330 O O . LEU A 1 164 ? -0.236 -4.497 8.153 1.00 94.38 164 LEU A O 1
ATOM 1334 N N . SER A 1 165 ? 1.611 -3.983 9.332 1.00 93.69 165 SER A N 1
ATOM 1335 C CA . SER A 1 165 ? 1.979 -5.364 9.665 1.00 93.69 165 SER A CA 1
ATOM 1336 C C . SER A 1 165 ? 0.934 -6.094 10.515 1.00 93.69 165 SER A C 1
ATOM 1338 O O . SER A 1 165 ? 0.775 -7.301 10.372 1.00 93.69 165 SER A O 1
ATOM 1340 N N . LEU A 1 166 ? 0.215 -5.390 11.399 1.00 92.19 166 LEU A N 1
ATOM 1341 C CA . LEU A 1 166 ? -0.758 -6.017 12.303 1.00 92.19 166 LEU A CA 1
ATOM 1342 C C . LEU A 1 166 ? -2.186 -6.021 11.750 1.00 92.19 166 LEU A C 1
ATOM 1344 O O . LEU A 1 166 ? -2.890 -7.020 11.845 1.00 92.19 166 LEU A O 1
ATOM 1348 N N . ALA A 1 167 ? -2.650 -4.896 11.206 1.00 90.88 167 ALA A N 1
ATOM 1349 C CA . ALA A 1 167 ? -4.042 -4.735 10.784 1.00 90.88 167 ALA A CA 1
ATOM 1350 C C . ALA A 1 167 ? -4.295 -5.191 9.344 1.00 90.88 167 ALA A C 1
ATOM 1352 O O . ALA A 1 167 ? -5.445 -5.436 8.989 1.00 90.88 167 ALA A O 1
ATOM 1353 N N . HIS A 1 168 ? -3.244 -5.278 8.529 1.00 94.31 168 HIS A N 1
ATOM 1354 C CA . HIS A 1 168 ? -3.314 -5.675 7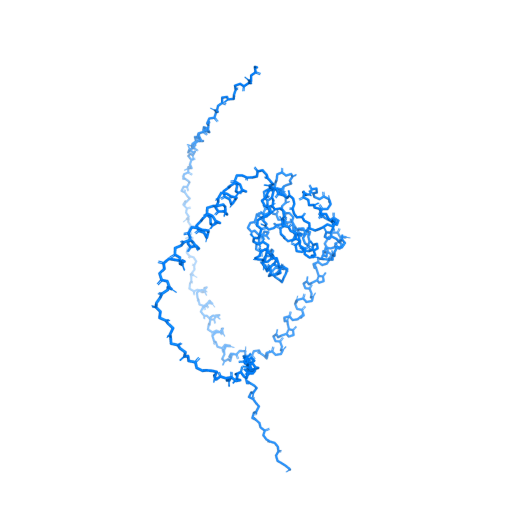.125 1.00 94.31 168 HIS A CA 1
ATOM 1355 C C . HIS A 1 168 ? -2.369 -6.843 6.832 1.00 94.31 168 HIS A C 1
ATOM 1357 O O . HIS A 1 168 ? -1.838 -6.947 5.732 1.00 94.31 168 HIS A O 1
ATOM 1363 N N . ARG A 1 169 ? -2.179 -7.727 7.822 1.00 94.19 169 ARG A N 1
ATOM 1364 C CA . ARG A 1 169 ? -1.254 -8.862 7.749 1.00 94.19 169 ARG A CA 1
ATOM 1365 C C . ARG A 1 169 ? -1.465 -9.724 6.501 1.00 94.19 169 ARG A C 1
ATOM 1367 O O . ARG A 1 169 ? -0.504 -9.931 5.780 1.00 94.19 169 ARG A O 1
ATOM 1374 N N . GLY A 1 170 ? -2.703 -10.135 6.211 1.00 93.00 170 GLY A N 1
ATOM 1375 C CA . GLY A 1 170 ? -2.993 -10.971 5.036 1.00 93.00 170 GLY A CA 1
ATOM 1376 C C . GLY A 1 170 ? -2.636 -10.296 3.706 1.00 93.00 170 GLY A C 1
ATOM 1377 O O . GLY A 1 170 ? -2.058 -10.922 2.830 1.00 93.00 170 GLY A O 1
ATOM 1378 N N . ILE A 1 171 ? -2.870 -8.983 3.580 1.00 94.75 171 ILE A N 1
ATOM 1379 C CA . ILE A 1 171 ? -2.443 -8.217 2.393 1.00 94.75 171 ILE A CA 1
ATOM 1380 C C . ILE A 1 171 ? -0.912 -8.101 2.347 1.00 94.75 171 ILE A C 1
ATOM 1382 O O . ILE A 1 171 ? -0.325 -8.079 1.272 1.00 94.75 171 ILE A O 1
ATOM 1386 N N . GLY A 1 172 ? -0.255 -8.016 3.506 1.00 95.81 172 GLY A N 1
ATOM 1387 C CA . GLY A 1 172 ? 1.203 -8.005 3.606 1.00 95.81 172 GLY A CA 1
ATOM 1388 C C . GLY A 1 172 ? 1.847 -9.331 3.191 1.00 95.81 172 GLY A C 1
ATOM 1389 O O . GLY A 1 172 ? 2.892 -9.316 2.548 1.00 95.81 172 GLY A O 1
ATOM 1390 N N . GLU A 1 173 ? 1.225 -10.460 3.528 1.00 95.38 173 GLU A N 1
ATOM 1391 C CA . GLU A 1 173 ? 1.650 -11.795 3.084 1.00 95.38 173 GLU A CA 1
ATOM 1392 C C . GLU A 1 173 ? 1.545 -11.910 1.555 1.00 95.38 173 GLU A C 1
ATOM 1394 O O . GLU A 1 173 ? 2.532 -12.262 0.910 1.00 95.38 173 GLU A O 1
ATOM 1399 N N . GLU A 1 174 ? 0.427 -11.466 0.973 1.00 95.50 174 GLU A N 1
ATOM 1400 C CA . GLU A 1 174 ? 0.225 -11.419 -0.484 1.00 95.50 174 GLU A CA 1
ATOM 1401 C C . GLU A 1 174 ? 1.186 -10.449 -1.198 1.00 95.50 174 GLU A C 1
ATOM 1403 O O . GLU A 1 174 ? 1.752 -10.727 -2.250 1.00 95.50 174 GLU A O 1
ATOM 1408 N N . HIS A 1 175 ? 1.448 -9.287 -0.603 1.00 96.06 175 HIS A N 1
ATOM 1409 C CA . HIS A 1 175 ? 2.476 -8.377 -1.105 1.00 96.06 175 HIS A CA 1
ATOM 1410 C C . HIS A 1 175 ? 3.847 -9.058 -1.185 1.00 96.06 175 HIS A C 1
ATOM 1412 O O . HIS A 1 175 ? 4.591 -8.850 -2.148 1.00 96.06 175 HIS A O 1
ATOM 1418 N N . ASN A 1 176 ? 4.202 -9.836 -0.160 1.00 95.19 176 ASN A N 1
ATOM 1419 C CA . ASN A 1 176 ? 5.500 -10.490 -0.092 1.00 95.19 176 ASN A CA 1
ATOM 1420 C C . ASN A 1 176 ? 5.617 -11.595 -1.145 1.00 95.19 176 ASN A C 1
ATOM 1422 O O . ASN A 1 176 ? 6.648 -11.642 -1.815 1.00 95.19 176 ASN A O 1
ATOM 1426 N N . SER A 1 177 ? 4.582 -12.423 -1.338 1.00 95.19 177 SER A N 1
ATOM 1427 C CA . SER A 1 177 ? 4.572 -13.451 -2.391 1.00 95.19 177 SER A CA 1
ATOM 1428 C C . SER A 1 177 ? 4.756 -12.819 -3.774 1.00 95.19 177 SER A C 1
ATOM 1430 O O . SER A 1 177 ? 5.691 -13.178 -4.490 1.00 95.19 177 SER A O 1
ATOM 1432 N N . GLN A 1 178 ? 3.973 -11.790 -4.114 1.00 93.56 178 GLN A N 1
ATOM 1433 C CA . GLN A 1 178 ? 4.074 -11.112 -5.412 1.00 93.56 178 GLN A CA 1
ATOM 1434 C C . GLN A 1 178 ? 5.434 -10.426 -5.613 1.00 93.56 178 GLN A C 1
ATOM 1436 O O . GLN A 1 178 ? 6.025 -10.504 -6.693 1.00 93.56 178 GLN A O 1
ATOM 1441 N N . CYS A 1 179 ? 5.992 -9.795 -4.573 1.00 91.69 179 CYS A N 1
ATOM 1442 C CA . CYS A 1 179 ? 7.316 -9.174 -4.667 1.00 91.69 179 CYS A CA 1
ATOM 1443 C C . CYS A 1 179 ? 8.443 -10.192 -4.876 1.00 91.69 179 CYS A C 1
ATOM 1445 O O . CYS A 1 179 ? 9.411 -9.877 -5.577 1.00 91.69 179 CYS A O 1
ATOM 1447 N N . MET A 1 180 ? 8.322 -11.373 -4.268 1.00 89.81 180 MET A N 1
ATOM 1448 C CA . MET A 1 180 ? 9.272 -12.475 -4.414 1.00 89.81 180 MET A CA 1
ATOM 1449 C C . MET A 1 180 ? 9.171 -13.176 -5.767 1.00 89.81 180 MET A C 1
ATOM 1451 O O . MET A 1 180 ? 10.140 -13.805 -6.161 1.00 89.81 180 MET A O 1
ATOM 1455 N N . LEU A 1 181 ? 8.051 -13.068 -6.485 1.00 87.06 181 LEU A N 1
ATOM 1456 C CA . LEU A 1 181 ? 7.917 -13.597 -7.850 1.00 87.06 181 LEU A CA 1
ATOM 1457 C C . LEU A 1 181 ? 8.415 -12.601 -8.905 1.00 87.06 181 LEU A C 1
ATOM 1459 O O . LEU A 1 181 ? 8.935 -12.988 -9.944 1.00 87.06 181 LEU A O 1
ATOM 1463 N N . GLN A 1 182 ? 8.341 -11.302 -8.617 1.00 83.19 182 GLN A N 1
ATOM 1464 C CA . GLN A 1 182 ? 8.791 -10.228 -9.512 1.00 83.19 182 GLN A CA 1
ATOM 1465 C C . GLN A 1 182 ? 10.289 -9.919 -9.361 1.00 83.19 182 GLN A C 1
ATOM 1467 O O . GLN A 1 182 ? 10.700 -8.755 -9.338 1.00 83.19 182 GLN A O 1
ATOM 1472 N N . VAL A 1 183 ? 11.116 -10.957 -9.195 1.00 65.56 183 VAL A N 1
ATOM 1473 C CA . VAL A 1 183 ? 12.585 -10.820 -9.088 1.00 65.56 183 VAL A CA 1
ATOM 1474 C C . VAL A 1 183 ? 13.215 -10.458 -10.427 1.00 65.56 183 VAL A C 1
ATOM 1476 O O . VAL A 1 183 ? 14.338 -9.943 -10.447 1.00 65.56 183 VAL A O 1
ATOM 1479 N N . ASP A 1 184 ? 12.480 -10.651 -11.523 1.00 57.12 184 ASP A N 1
ATOM 1480 C CA . ASP A 1 184 ? 12.833 -10.122 -12.830 1.00 57.12 184 ASP A CA 1
ATOM 1481 C C . ASP A 1 184 ? 12.807 -8.607 -12.738 1.00 57.12 184 ASP A C 1
ATOM 1483 O O . ASP A 1 184 ? 11.788 -7.934 -12.899 1.00 57.12 184 ASP A O 1
ATOM 1487 N N . SER A 1 185 ? 13.968 -8.060 -12.384 1.00 50.34 185 SER A N 1
ATOM 1488 C CA . SER A 1 185 ? 14.195 -6.636 -12.394 1.00 50.34 185 SER A CA 1
ATOM 1489 C C . SER A 1 185 ? 13.761 -6.149 -13.764 1.00 50.34 185 SER A C 1
ATOM 1491 O O . SER A 1 185 ? 14.396 -6.494 -14.756 1.00 50.34 185 SER A O 1
ATOM 1493 N N . VAL A 1 186 ? 12.686 -5.362 -13.811 1.00 55.09 186 VAL A N 1
ATOM 1494 C CA . VAL A 1 186 ? 12.371 -4.510 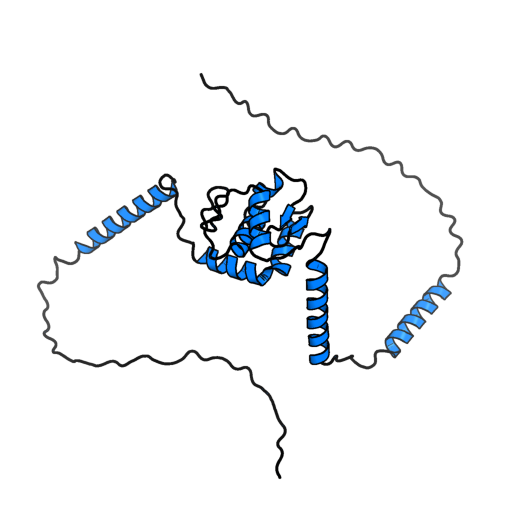-14.951 1.00 55.09 186 VAL A CA 1
ATOM 1495 C C . VAL A 1 186 ? 13.534 -3.538 -15.025 1.00 55.09 186 VAL A C 1
ATOM 1497 O O . VAL A 1 186 ? 13.554 -2.483 -14.387 1.00 55.09 186 VAL A O 1
ATOM 1500 N N . ILE A 1 187 ? 14.598 -3.963 -15.692 1.00 51.19 187 ILE A N 1
ATOM 1501 C CA . ILE A 1 187 ? 15.750 -3.120 -15.875 1.00 51.19 187 ILE A CA 1
ATOM 1502 C C . ILE A 1 187 ? 15.325 -2.154 -16.961 1.00 51.19 187 ILE A C 1
ATOM 1504 O O . ILE A 1 187 ? 15.099 -2.559 -18.099 1.00 51.19 187 ILE A O 1
ATOM 1508 N N . ALA A 1 188 ? 15.160 -0.883 -16.593 1.00 52.72 188 ALA A N 1
ATOM 1509 C CA . ALA A 1 188 ? 14.934 0.161 -17.578 1.00 52.72 188 ALA A CA 1
ATOM 1510 C C . ALA A 1 188 ? 15.963 -0.025 -18.709 1.00 52.72 188 ALA A C 1
ATOM 1512 O O . ALA A 1 188 ? 17.129 -0.259 -18.387 1.00 52.72 188 ALA A O 1
ATOM 1513 N N . PRO A 1 189 ? 15.575 0.067 -19.993 1.00 58.12 189 PRO A N 1
ATOM 1514 C CA . PRO A 1 189 ? 16.409 -0.365 -21.121 1.00 58.12 189 PRO A CA 1
ATOM 1515 C C . PRO A 1 189 ? 17.805 0.285 -21.179 1.00 58.12 189 PRO A C 1
ATOM 1517 O O . PRO A 1 189 ? 18.706 -0.260 -21.797 1.00 58.12 189 PRO A O 1
ATOM 1520 N N . ASN 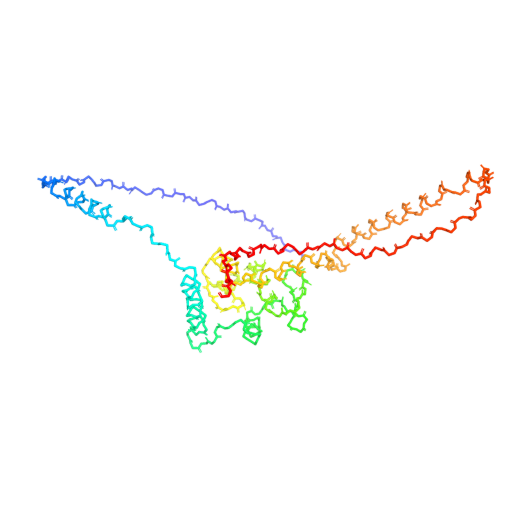A 1 190 ? 18.013 1.397 -20.463 1.00 56.84 190 ASN A N 1
ATOM 1521 C CA . ASN A 1 190 ? 19.290 2.111 -20.362 1.00 56.84 190 ASN A CA 1
ATOM 1522 C C . ASN A 1 190 ? 19.940 2.050 -18.965 1.00 56.84 190 ASN A C 1
ATOM 1524 O O . ASN A 1 190 ? 20.844 2.833 -18.669 1.00 56.84 190 ASN A O 1
ATOM 1528 N N . ALA A 1 191 ? 19.466 1.204 -18.046 1.00 65.31 191 ALA A N 1
ATOM 1529 C CA . ALA A 1 191 ? 20.062 1.148 -16.717 1.00 65.31 191 ALA A CA 1
ATOM 1530 C C . ALA A 1 191 ? 21.430 0.443 -16.789 1.00 65.31 191 ALA A C 1
ATOM 1532 O O . ALA A 1 191 ? 21.556 -0.581 -17.461 1.00 65.31 191 ALA A O 1
ATOM 1533 N N . PRO A 1 192 ? 22.438 0.871 -16.008 1.00 57.56 192 PRO A N 1
ATOM 1534 C CA . PRO A 1 192 ? 23.764 0.238 -15.993 1.00 57.56 192 PRO A CA 1
ATOM 1535 C C . PRO A 1 192 ? 23.759 -1.263 -15.655 1.00 57.56 192 PRO A C 1
ATOM 1537 O O . PRO A 1 192 ? 24.749 -1.964 -15.855 1.00 57.56 192 PRO A O 1
ATOM 1540 N N . LYS A 1 193 ? 22.663 -1.771 -15.080 1.00 58.94 193 LYS A N 1
ATOM 1541 C CA . LYS A 1 193 ? 22.469 -3.199 -14.812 1.00 58.94 193 LYS A CA 1
ATOM 1542 C C . LYS A 1 193 ? 22.157 -3.992 -16.096 1.00 58.94 193 LYS A C 1
ATOM 1544 O O . LYS A 1 193 ? 22.595 -5.134 -16.158 1.00 58.94 193 LYS A O 1
ATOM 1549 N N . VAL A 1 194 ? 21.512 -3.393 -17.112 1.00 68.38 194 VAL A N 1
ATOM 1550 C CA . VAL A 1 194 ? 21.229 -4.033 -18.419 1.00 68.38 194 VAL A CA 1
ATOM 1551 C C . VAL A 1 194 ? 22.541 -4.411 -19.079 1.00 68.38 194 VAL A C 1
ATOM 1553 O O . VAL A 1 194 ? 22.791 -5.581 -19.314 1.00 68.38 194 VAL A O 1
ATOM 1556 N N . HIS A 1 195 ? 23.439 -3.440 -19.255 1.00 68.06 195 HIS A N 1
ATOM 1557 C CA . HIS A 1 195 ? 24.722 -3.677 -19.913 1.00 68.06 195 HIS A CA 1
ATOM 1558 C C . HIS A 1 195 ? 25.602 -4.688 -19.179 1.00 68.06 195 HIS A C 1
ATOM 1560 O O . HIS A 1 195 ? 26.342 -5.439 -19.811 1.00 68.06 195 HIS A O 1
ATOM 1566 N N . ARG A 1 196 ? 25.524 -4.736 -17.841 1.00 73.69 196 ARG A N 1
ATOM 1567 C CA . ARG A 1 196 ? 26.226 -5.760 -17.055 1.00 73.69 196 ARG A CA 1
ATOM 1568 C C . ARG A 1 196 ? 25.650 -7.154 -17.297 1.00 73.69 196 ARG A C 1
ATOM 1570 O O . ARG A 1 196 ? 26.426 -8.094 -17.419 1.00 73.69 196 ARG A O 1
ATOM 1577 N N . LEU A 1 197 ? 24.328 -7.274 -17.409 1.00 71.44 197 LEU A N 1
ATOM 1578 C CA . LEU A 1 197 ? 23.656 -8.528 -17.752 1.00 71.44 197 LEU A CA 1
ATOM 1579 C C . LEU A 1 197 ? 23.911 -8.949 -19.203 1.00 71.44 197 LEU A C 1
ATOM 1581 O O . LEU A 1 197 ? 24.274 -10.095 -19.420 1.00 71.44 197 LEU A O 1
ATOM 1585 N N . GLU A 1 198 ? 23.837 -8.039 -20.174 1.00 80.62 198 GLU A N 1
ATOM 1586 C CA . GLU A 1 198 ? 24.156 -8.316 -21.586 1.00 80.62 198 GLU A CA 1
ATOM 1587 C C . GLU A 1 198 ? 25.621 -8.736 -21.784 1.00 80.62 198 GLU A C 1
ATOM 1589 O O . GLU A 1 198 ? 25.935 -9.567 -22.638 1.00 80.62 198 GLU A O 1
ATOM 1594 N N . LYS A 1 199 ? 26.551 -8.147 -21.018 1.00 83.38 199 LYS A N 1
ATOM 1595 C CA . LYS A 1 199 ? 27.964 -8.551 -21.020 1.00 83.38 199 LYS A CA 1
ATOM 1596 C C . LYS A 1 199 ? 28.126 -9.950 -20.429 1.00 83.38 199 LYS A C 1
ATOM 1598 O O . LYS A 1 199 ? 28.774 -10.779 -21.054 1.00 83.38 199 LYS A O 1
ATOM 1603 N N . ALA A 1 200 ? 27.492 -10.218 -19.286 1.00 79.19 200 ALA A N 1
ATOM 1604 C CA . ALA A 1 200 ? 27.516 -11.533 -18.651 1.00 79.19 200 ALA A CA 1
ATOM 1605 C C . ALA A 1 200 ? 26.879 -12.622 -19.534 1.00 79.19 200 ALA A C 1
ATOM 1607 O O . ALA A 1 200 ? 27.406 -13.726 -19.610 1.00 79.19 200 ALA A O 1
ATOM 1608 N N . GLN A 1 201 ? 25.792 -12.310 -20.249 1.00 82.62 201 GLN A N 1
ATOM 1609 C CA . GLN A 1 201 ? 25.157 -13.221 -21.208 1.00 82.62 201 GLN A CA 1
ATOM 1610 C C . GLN A 1 201 ? 26.078 -13.540 -22.385 1.00 82.62 201 GLN A C 1
ATOM 1612 O O . GLN A 1 201 ? 26.269 -14.710 -22.697 1.00 82.62 201 GLN A O 1
ATOM 1617 N N . ARG A 1 202 ? 26.719 -12.529 -22.987 1.00 83.94 202 ARG A N 1
ATOM 1618 C CA . ARG A 1 202 ? 27.705 -12.755 -24.057 1.00 83.94 202 ARG A CA 1
ATOM 1619 C C . ARG A 1 202 ? 28.910 -13.561 -23.587 1.00 83.94 202 ARG A C 1
ATOM 1621 O O . ARG A 1 202 ? 29.396 -14.403 -24.331 1.00 83.94 202 ARG A O 1
ATOM 1628 N N . GLU A 1 203 ? 29.394 -13.314 -22.372 1.00 82.94 203 GLU A N 1
ATOM 1629 C CA . GLU A 1 203 ? 30.483 -14.101 -21.782 1.00 82.94 203 GLU A CA 1
ATOM 1630 C C . GLU A 1 203 ? 30.047 -15.557 -21.573 1.00 82.94 203 GLU A C 1
ATOM 1632 O O . GLU A 1 203 ? 30.773 -16.467 -21.964 1.00 82.94 203 GLU A O 1
ATOM 1637 N N . TYR A 1 204 ? 28.840 -15.789 -21.053 1.00 78.25 204 TYR A N 1
ATOM 1638 C CA . TYR A 1 204 ? 28.276 -17.130 -20.893 1.00 78.25 204 TYR A CA 1
ATOM 1639 C C . TYR A 1 204 ? 28.098 -17.861 -22.234 1.00 78.25 204 TYR A C 1
ATOM 1641 O O . TYR A 1 204 ? 28.495 -19.015 -22.361 1.00 78.25 204 TYR A O 1
ATOM 1649 N N . GLU A 1 205 ? 27.560 -17.197 -23.259 1.00 79.50 205 GLU A N 1
ATOM 1650 C CA . GLU A 1 205 ? 27.412 -17.768 -24.605 1.00 79.50 205 GLU A CA 1
ATOM 1651 C C . GLU A 1 205 ? 28.764 -18.075 -25.254 1.00 79.50 205 GLU A C 1
ATOM 1653 O O . GLU A 1 205 ? 28.930 -19.142 -25.850 1.00 79.50 205 GLU A O 1
ATOM 1658 N N . HIS A 1 206 ? 29.740 -17.179 -25.095 1.00 83.31 206 HIS A N 1
ATOM 1659 C CA . HIS A 1 206 ? 31.105 -17.394 -25.559 1.00 83.31 206 HIS A CA 1
ATOM 1660 C C . HIS A 1 206 ? 31.737 -18.608 -24.865 1.00 83.31 206 HIS A C 1
ATOM 1662 O O . HIS A 1 206 ? 32.296 -19.465 -25.542 1.00 83.31 206 HIS A O 1
ATOM 1668 N N . HIS A 1 207 ? 31.604 -18.734 -23.540 1.00 78.94 207 HIS A N 1
ATOM 1669 C CA . HIS A 1 207 ? 32.072 -19.911 -22.801 1.00 78.94 207 HIS A CA 1
ATOM 1670 C C . HIS A 1 207 ? 31.359 -21.195 -23.242 1.00 78.94 207 HIS A C 1
ATOM 1672 O O . HIS A 1 207 ? 3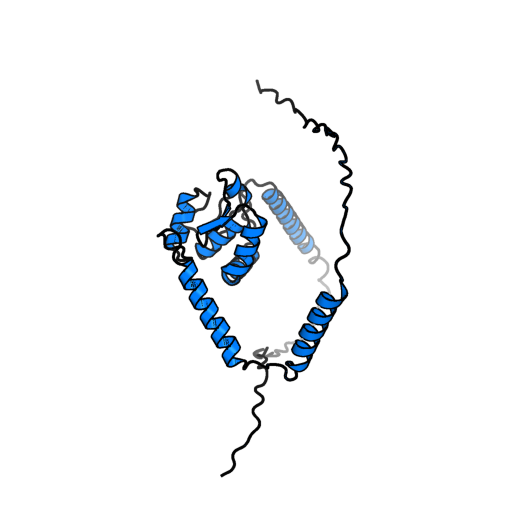2.026 -22.189 -23.515 1.00 78.94 207 HIS A O 1
ATOM 1678 N N . ARG A 1 208 ? 30.035 -21.158 -23.432 1.00 80.00 208 ARG A N 1
ATOM 1679 C CA . ARG A 1 208 ? 29.246 -22.307 -23.901 1.00 80.00 208 ARG A CA 1
ATOM 1680 C C . ARG A 1 208 ? 29.673 -22.790 -25.292 1.00 80.00 208 ARG A C 1
ATOM 1682 O O . ARG A 1 208 ? 29.692 -23.990 -25.543 1.00 80.00 208 ARG A O 1
ATOM 1689 N N . MET A 1 209 ? 30.015 -21.876 -26.204 1.00 71.12 209 MET A N 1
ATOM 1690 C CA . MET A 1 209 ? 30.515 -22.237 -27.539 1.00 71.12 209 MET A CA 1
ATOM 1691 C C . MET A 1 209 ? 31.968 -22.724 -27.523 1.00 71.12 209 MET A C 1
ATOM 1693 O O . MET A 1 209 ? 32.329 -23.550 -28.356 1.00 71.12 209 MET A O 1
ATOM 1697 N N . ASN A 1 210 ? 32.782 -22.258 -26.574 1.00 63.28 210 ASN A N 1
ATOM 1698 C CA . ASN A 1 210 ? 34.179 -22.676 -26.436 1.00 63.28 210 ASN A CA 1
ATOM 1699 C C . ASN A 1 210 ? 34.334 -24.025 -25.705 1.00 63.28 210 ASN A C 1
ATOM 1701 O O . ASN A 1 210 ? 35.318 -24.728 -25.906 1.00 63.28 210 ASN A O 1
ATOM 1705 N N . GLU A 1 211 ? 33.365 -24.407 -24.870 1.00 57.97 211 GLU A N 1
ATOM 1706 C CA . GLU A 1 211 ? 33.296 -25.744 -24.260 1.00 57.97 211 GLU A CA 1
ATOM 1707 C C . GLU A 1 211 ? 32.713 -26.795 -25.224 1.00 57.97 211 GLU A C 1
ATOM 1709 O O . GLU A 1 211 ? 33.027 -27.977 -25.111 1.00 57.97 211 GLU A O 1
ATOM 1714 N N . GLY A 1 212 ? 31.934 -26.374 -26.229 1.00 51.31 212 GLY A N 1
ATOM 1715 C CA . GLY A 1 212 ? 31.418 -27.250 -27.288 1.00 51.31 212 GLY A CA 1
ATOM 1716 C C . GLY A 1 212 ? 32.441 -27.638 -28.365 1.00 51.31 212 GLY A C 1
ATOM 1717 O O . GLY A 1 212 ? 32.219 -28.605 -29.089 1.00 51.31 212 GLY A O 1
ATOM 1718 N N . THR A 1 213 ? 33.566 -26.927 -28.476 1.00 50.72 213 THR A N 1
ATOM 1719 C CA . THR A 1 213 ? 34.635 -27.217 -29.452 1.00 50.72 213 THR A CA 1
ATOM 1720 C C . THR A 1 213 ? 35.748 -28.116 -28.910 1.00 50.72 213 THR A C 1
ATOM 1722 O O . THR A 1 213 ? 36.620 -28.511 -29.678 1.00 50.72 213 THR A O 1
ATOM 1725 N N . MET A 1 214 ? 35.718 -28.500 -27.627 1.00 45.50 214 MET A N 1
ATOM 1726 C CA . MET A 1 214 ? 36.722 -29.394 -27.023 1.00 45.50 214 MET A CA 1
ATOM 1727 C C . MET A 1 214 ? 36.258 -30.853 -26.833 1.00 45.50 214 MET A C 1
ATOM 1729 O O . MET A 1 214 ? 36.882 -31.600 -26.084 1.00 45.50 214 MET A O 1
ATOM 1733 N N . LEU A 1 215 ? 35.196 -31.289 -27.526 1.00 49.09 215 LEU A N 1
ATOM 1734 C CA . LEU A 1 215 ? 34.710 -32.682 -27.483 1.00 49.09 215 LEU A CA 1
ATOM 1735 C C . LEU A 1 215 ? 34.499 -33.340 -28.861 1.00 49.09 215 LEU A C 1
ATOM 1737 O O . LEU A 1 215 ? 33.780 -34.330 -28.957 1.00 49.09 215 LEU A O 1
ATOM 1741 N N . THR A 1 216 ? 35.141 -32.851 -29.929 1.00 49.12 216 THR A N 1
ATOM 1742 C CA . THR A 1 216 ? 35.040 -33.484 -31.265 1.00 49.12 216 THR A CA 1
ATOM 1743 C C . THR A 1 216 ? 36.348 -34.031 -31.845 1.00 49.12 216 THR A C 1
ATOM 1745 O O . THR A 1 216 ? 36.327 -34.508 -32.971 1.00 49.12 216 THR A O 1
ATOM 1748 N N . GLU A 1 217 ? 37.470 -34.045 -31.111 1.00 47.00 217 GLU A N 1
ATOM 1749 C CA . GLU A 1 217 ? 38.758 -34.557 -31.641 1.00 47.00 217 GLU A CA 1
ATOM 1750 C C . GLU A 1 217 ? 39.406 -35.703 -30.837 1.00 47.00 217 GLU A C 1
ATOM 1752 O O . GLU A 1 217 ? 40.611 -35.924 -30.925 1.00 47.00 217 GLU A O 1
ATOM 1757 N N . SER A 1 218 ? 38.641 -36.507 -30.089 1.00 47.34 218 SER A N 1
ATOM 1758 C CA . SER A 1 218 ? 39.213 -37.737 -29.499 1.00 47.34 218 SER A CA 1
ATOM 1759 C C . SER A 1 218 ? 38.280 -38.947 -29.373 1.00 47.34 218 SER A C 1
ATOM 1761 O O . SER A 1 218 ? 38.598 -39.876 -28.636 1.00 47.34 218 SER A O 1
ATOM 1763 N N . TYR A 1 219 ? 37.177 -39.011 -30.128 1.00 46.47 219 TYR A N 1
ATOM 1764 C CA . TYR A 1 219 ? 36.265 -40.169 -30.099 1.00 46.47 219 TYR A CA 1
ATOM 1765 C C . TYR A 1 219 ? 36.146 -40.910 -31.443 1.00 46.47 219 TYR A C 1
ATOM 1767 O O . TYR A 1 219 ? 35.068 -41.332 -31.843 1.00 46.47 219 TYR A O 1
ATOM 1775 N N . GLU A 1 220 ? 37.277 -41.126 -32.120 1.00 49.94 220 GLU A N 1
ATOM 1776 C CA . GLU A 1 220 ? 37.432 -42.172 -33.147 1.00 49.94 220 GLU A CA 1
ATOM 1777 C C . GLU A 1 220 ? 38.292 -43.338 -32.627 1.00 49.94 220 GLU A C 1
ATOM 1779 O O . GLU A 1 220 ? 39.198 -43.812 -33.298 1.00 49.94 220 GLU A O 1
ATOM 1784 N N . GLN A 1 221 ? 38.047 -43.823 -31.408 1.00 53.53 221 GLN A N 1
ATOM 1785 C CA . GLN A 1 221 ? 38.410 -45.196 -31.037 1.00 53.53 221 GLN A CA 1
ATOM 1786 C C . GLN A 1 221 ? 37.793 -45.559 -29.693 1.00 53.53 221 GLN A C 1
ATOM 1788 O O . GLN A 1 221 ? 38.377 -45.313 -28.647 1.00 53.53 221 GLN A O 1
ATOM 1793 N N . MET A 1 222 ? 36.590 -46.128 -29.748 1.00 42.66 222 MET A N 1
ATOM 1794 C CA . MET A 1 222 ? 36.098 -47.219 -28.900 1.00 42.66 222 MET A CA 1
ATOM 1795 C C . MET A 1 222 ? 34.595 -47.335 -29.145 1.00 42.66 222 MET A C 1
ATOM 1797 O O . MET A 1 222 ? 33.785 -46.672 -28.509 1.00 42.66 222 MET A O 1
ATOM 1801 N N . VAL A 1 223 ? 34.233 -48.189 -30.101 1.00 48.09 223 VAL A N 1
ATOM 1802 C CA . VAL A 1 223 ? 32.882 -48.737 -30.197 1.00 48.09 223 VAL A CA 1
ATOM 1803 C C . VAL A 1 223 ? 32.885 -50.042 -29.406 1.00 48.09 223 VAL A C 1
ATOM 1805 O O . VAL A 1 223 ? 33.468 -51.020 -29.876 1.00 48.09 223 VAL A O 1
ATOM 1808 N N . PRO A 1 224 ? 32.232 -50.112 -28.240 1.00 40.94 224 PRO A N 1
ATOM 1809 C CA . PRO A 1 224 ? 31.564 -51.323 -27.831 1.00 40.94 224 PRO A CA 1
ATOM 1810 C C . PRO A 1 224 ? 30.098 -51.203 -28.241 1.00 40.94 224 PRO A C 1
ATOM 1812 O O . PRO A 1 224 ? 29.350 -50.355 -27.760 1.00 40.94 224 PRO A O 1
ATOM 1815 N N . VAL A 1 225 ? 29.719 -52.079 -29.168 1.00 53.78 225 VAL A N 1
ATOM 1816 C CA . VAL A 1 225 ? 28.339 -52.514 -29.361 1.00 53.78 225 VAL A CA 1
ATOM 1817 C C . VAL A 1 225 ? 27.851 -53.014 -28.004 1.00 53.78 225 VAL A C 1
ATOM 1819 O O . VAL A 1 225 ? 28.397 -53.987 -27.489 1.00 53.78 225 VAL A O 1
ATOM 1822 N N . VAL A 1 226 ? 26.863 -52.342 -27.419 1.00 46.31 226 VAL A N 1
ATOM 1823 C CA . VAL A 1 226 ? 26.057 -52.929 -26.351 1.00 46.31 226 VAL A CA 1
ATOM 1824 C C . VAL A 1 226 ? 24.603 -52.742 -26.739 1.00 46.31 226 VAL A C 1
ATOM 1826 O O . VAL A 1 226 ? 24.160 -51.647 -27.080 1.00 46.31 226 VAL A O 1
ATOM 1829 N N . GLU A 1 227 ? 23.959 -53.894 -26.800 1.00 46.97 227 GLU A N 1
ATOM 1830 C CA . GLU A 1 227 ? 22.624 -54.179 -27.286 1.00 46.97 227 GLU A CA 1
ATOM 1831 C C . GLU A 1 227 ? 21.540 -53.439 -26.498 1.00 46.97 227 GLU A C 1
ATOM 1833 O O . GLU A 1 227 ? 21.722 -53.044 -25.346 1.00 46.97 227 GLU A O 1
ATOM 1838 N N . GLU A 1 228 ? 20.396 -53.278 -27.162 1.00 52.47 228 GLU A N 1
ATOM 1839 C CA . GLU A 1 228 ? 19.125 -52.875 -26.574 1.00 52.47 228 GLU A CA 1
ATOM 1840 C C . GLU A 1 228 ? 18.817 -53.659 -25.294 1.00 52.47 228 GLU A C 1
ATOM 1842 O O . GLU A 1 228 ? 18.652 -54.878 -25.321 1.00 52.47 228 GLU A O 1
ATOM 1847 N N . THR A 1 229 ? 18.578 -52.935 -24.205 1.00 45.16 229 THR A N 1
ATOM 1848 C CA . THR A 1 229 ? 17.578 -53.339 -23.217 1.00 45.16 229 THR A CA 1
ATOM 1849 C C . THR A 1 229 ? 16.665 -52.153 -22.962 1.00 45.16 229 THR A C 1
ATOM 1851 O O . THR A 1 229 ? 17.042 -51.161 -22.341 1.00 45.16 229 THR A O 1
ATOM 1854 N N . VAL A 1 230 ? 15.464 -52.265 -23.520 1.00 54.72 230 VAL A N 1
ATOM 1855 C CA . VAL A 1 230 ? 14.292 -51.477 -23.162 1.00 54.72 230 VAL A CA 1
ATOM 1856 C C . VAL A 1 230 ? 13.934 -51.870 -21.730 1.00 54.72 230 VAL A C 1
ATOM 1858 O O . VAL A 1 230 ? 13.463 -52.981 -21.512 1.00 54.72 230 VAL A O 1
ATOM 1861 N N . GLU A 1 231 ? 14.183 -50.993 -20.761 1.00 52.22 231 GLU A N 1
ATOM 1862 C CA . GLU A 1 231 ? 13.563 -51.095 -19.441 1.00 52.22 231 GLU A CA 1
ATOM 1863 C C . GLU A 1 231 ? 12.603 -49.920 -19.269 1.00 52.22 231 GLU A C 1
ATOM 1865 O O . GLU A 1 231 ? 12.987 -48.750 -19.210 1.00 52.22 231 GLU A O 1
ATOM 1870 N N . GLU A 1 232 ? 11.323 -50.280 -19.271 1.00 59.06 232 GLU A N 1
ATOM 1871 C CA . GLU A 1 232 ? 10.223 -49.503 -18.726 1.00 59.06 232 GLU A CA 1
ATOM 1872 C C . GLU A 1 232 ? 10.571 -49.100 -17.287 1.00 59.06 232 GLU A C 1
ATOM 1874 O O . GLU A 1 232 ? 10.874 -49.957 -16.462 1.00 59.06 232 GLU A O 1
ATOM 1879 N N . VAL A 1 233 ? 10.512 -47.805 -16.969 1.00 51.16 233 VAL A N 1
ATOM 1880 C CA . VAL A 1 233 ? 10.442 -47.349 -15.576 1.00 51.16 233 VAL A CA 1
ATOM 1881 C C . VAL A 1 233 ? 9.313 -46.334 -15.466 1.00 51.16 233 VAL A C 1
ATOM 1883 O O . VAL A 1 233 ? 9.452 -45.151 -15.774 1.00 51.16 233 VAL A O 1
ATOM 1886 N N . GLU A 1 234 ? 8.165 -46.936 -15.184 1.00 55.22 234 GLU A N 1
ATOM 1887 C CA . GLU A 1 234 ? 7.081 -46.574 -14.274 1.00 55.22 234 GLU A CA 1
ATOM 1888 C C . GLU A 1 234 ? 6.949 -45.131 -13.759 1.00 55.22 234 GLU A C 1
ATOM 1890 O O . GLU A 1 234 ? 7.884 -44.461 -13.318 1.00 55.22 234 GLU A O 1
ATOM 1895 N N . GLU A 1 235 ? 5.680 -44.726 -13.769 1.00 54.56 235 GLU A N 1
ATOM 1896 C CA . GLU A 1 235 ? 5.055 -43.652 -13.012 1.00 54.56 235 GLU A CA 1
ATOM 1897 C C . GLU A 1 235 ? 5.655 -43.474 -11.612 1.00 54.56 235 GLU A C 1
ATOM 1899 O O . GLU A 1 235 ? 5.715 -44.403 -10.813 1.00 54.56 235 GLU A O 1
ATOM 1904 N N . ILE A 1 236 ? 5.996 -42.230 -11.279 1.00 50.22 236 ILE A N 1
ATOM 1905 C CA . ILE A 1 236 ? 6.037 -41.783 -9.886 1.00 50.22 236 ILE A CA 1
ATOM 1906 C C . ILE A 1 236 ? 4.846 -40.843 -9.708 1.00 50.22 236 ILE A C 1
ATOM 1908 O O . ILE A 1 236 ? 4.956 -39.619 -9.804 1.00 50.22 236 ILE A O 1
ATOM 1912 N N . GLU A 1 237 ? 3.679 -41.453 -9.511 1.00 56.31 237 GLU A N 1
ATOM 1913 C CA . GLU A 1 237 ? 2.692 -40.909 -8.583 1.00 56.31 237 GLU A CA 1
ATOM 1914 C C . GLU A 1 237 ? 3.203 -41.119 -7.140 1.00 56.31 237 GLU A C 1
ATOM 1916 O O . GLU A 1 237 ? 4.163 -41.844 -6.909 1.00 56.31 237 GLU A O 1
ATOM 1921 N N . GLU A 1 238 ? 2.525 -40.488 -6.180 1.00 61.31 238 GLU A N 1
ATOM 1922 C CA . GLU A 1 238 ? 2.585 -40.743 -4.731 1.00 61.31 238 GLU A CA 1
ATOM 1923 C C . GLU A 1 238 ? 3.468 -39.862 -3.808 1.00 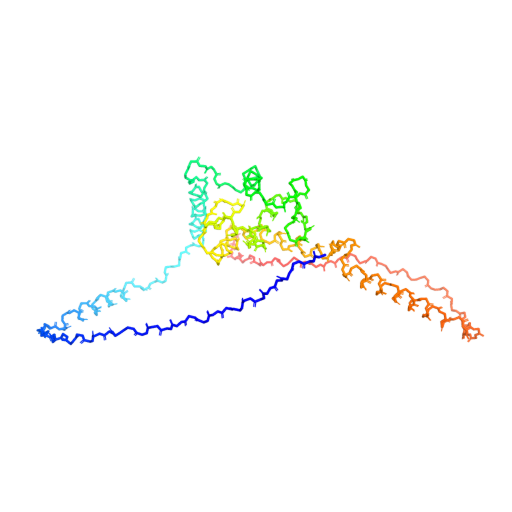61.31 238 GLU A C 1
ATOM 1925 O O . GLU A 1 238 ? 4.656 -40.061 -3.577 1.00 61.31 238 GLU A O 1
ATOM 1930 N N . PHE A 1 239 ? 2.725 -38.964 -3.144 1.00 43.53 239 PHE A N 1
ATOM 1931 C CA . PHE A 1 239 ? 2.692 -38.683 -1.701 1.00 43.53 239 PHE A CA 1
ATOM 1932 C C . PHE A 1 239 ? 3.737 -37.776 -1.029 1.00 43.53 239 PHE A C 1
ATOM 1934 O O . PHE A 1 239 ? 4.820 -38.171 -0.615 1.00 43.53 239 PHE A O 1
ATOM 1941 N N . GLY A 1 240 ? 3.249 -36.577 -0.691 1.00 40.66 240 GLY A N 1
ATOM 1942 C CA . GLY A 1 240 ? 3.573 -35.873 0.550 1.00 40.66 240 GLY A CA 1
ATOM 1943 C C . GLY A 1 240 ? 2.285 -35.447 1.264 1.00 40.66 240 GLY A C 1
ATOM 1944 O O . GLY A 1 240 ? 1.812 -34.329 1.067 1.00 40.66 240 GLY A O 1
ATOM 1945 N N . ALA A 1 241 ? 1.706 -36.365 2.046 1.00 49.09 241 ALA A N 1
ATOM 1946 C CA . ALA A 1 241 ? 0.621 -36.137 3.011 1.00 49.09 241 ALA A CA 1
ATOM 1947 C C . ALA A 1 241 ? 0.965 -34.949 3.939 1.00 49.09 241 ALA A C 1
ATOM 1949 O O . ALA A 1 241 ? 2.108 -34.794 4.353 1.00 49.09 241 ALA A O 1
ATOM 1950 N N . PHE A 1 242 ? 0.087 -33.975 4.186 1.00 47.88 242 PHE A N 1
ATOM 1951 C CA . PHE A 1 242 ? -1.141 -34.046 4.990 1.00 47.88 242 PHE A CA 1
ATOM 1952 C C . PHE A 1 242 ? -0.931 -34.675 6.376 1.00 47.88 242 PHE A C 1
ATOM 1954 O O . PHE A 1 242 ? -1.418 -35.763 6.660 1.00 47.88 242 PHE A O 1
ATOM 1961 N N . GLU A 1 243 ? -0.232 -33.962 7.263 1.00 56.09 243 GLU A N 1
ATOM 1962 C CA . GLU A 1 243 ? -0.335 -34.215 8.702 1.00 56.09 243 GLU A CA 1
ATOM 1963 C C . GLU A 1 243 ? -1.669 -33.657 9.222 1.00 56.09 243 GLU A C 1
ATOM 1965 O O . GLU A 1 243 ? -1.832 -32.459 9.474 1.00 56.09 243 GLU A O 1
ATOM 1970 N N . GLN A 1 244 ? -2.641 -34.564 9.364 1.00 46.75 244 GLN A N 1
ATOM 1971 C CA . GLN A 1 244 ? -3.730 -34.432 10.326 1.00 46.75 244 GLN A CA 1
ATOM 1972 C C . GLN A 1 244 ? -3.127 -34.514 11.725 1.00 46.75 244 GLN A C 1
ATOM 1974 O O . GLN A 1 244 ? -2.538 -35.526 12.092 1.00 46.75 244 GLN A O 1
ATOM 1979 N N . ILE A 1 245 ? -3.299 -33.460 12.517 1.00 45.22 245 ILE A N 1
ATOM 1980 C CA . ILE A 1 245 ? -3.079 -33.542 13.957 1.00 45.22 245 ILE A CA 1
ATOM 1981 C C . ILE A 1 245 ? -4.355 -34.102 14.580 1.00 45.22 245 ILE A C 1
ATOM 1983 O O . ILE A 1 245 ? -5.457 -33.597 14.357 1.00 45.22 245 ILE A O 1
ATOM 1987 N N . GLU A 1 246 ? -4.142 -35.179 15.322 1.00 48.75 246 GLU A N 1
ATOM 1988 C CA . GLU A 1 246 ? -5.096 -36.105 15.905 1.00 48.75 246 GLU A CA 1
ATOM 1989 C C . GLU A 1 246 ? -6.174 -35.429 16.763 1.00 48.75 246 GLU A C 1
ATOM 1991 O O . GLU A 1 246 ? -5.914 -34.691 17.718 1.00 48.75 246 GLU A O 1
ATOM 1996 N N . THR A 1 247 ? -7.418 -35.764 16.437 1.00 42.59 247 THR A N 1
ATOM 1997 C CA . THR A 1 247 ? -8.548 -35.773 17.361 1.00 42.59 247 THR A CA 1
ATOM 1998 C C . THR A 1 247 ? -8.379 -36.930 18.342 1.00 42.59 247 THR A C 1
ATOM 2000 O O . THR A 1 247 ? -8.357 -38.089 17.935 1.00 42.59 247 THR A O 1
ATOM 2003 N N . ILE A 1 248 ? -8.299 -36.615 19.633 1.00 50.81 248 ILE A N 1
ATOM 2004 C CA . ILE A 1 248 ? -8.444 -37.581 20.724 1.00 50.81 248 ILE A CA 1
ATOM 2005 C C . ILE A 1 248 ? -9.905 -37.516 21.172 1.00 50.81 248 ILE A C 1
ATOM 2007 O O . ILE A 1 248 ? -10.256 -36.657 21.978 1.00 50.81 248 ILE A O 1
ATOM 2011 N N . ASP A 1 249 ? -10.738 -38.409 20.641 1.00 55.12 249 ASP A N 1
ATOM 2012 C CA . ASP A 1 249 ? -12.027 -38.760 21.237 1.00 55.12 249 ASP A CA 1
ATOM 2013 C C . ASP A 1 249 ? -11.902 -40.167 21.817 1.00 55.12 249 ASP A C 1
ATOM 2015 O O . ASP A 1 249 ? -11.813 -41.163 21.102 1.00 55.12 249 ASP A O 1
ATOM 2019 N N . GLY A 1 250 ? -11.868 -40.233 23.143 1.00 51.06 250 GLY A N 1
ATOM 2020 C CA . GLY A 1 250 ? -12.136 -41.446 23.893 1.00 51.06 250 GLY A CA 1
ATOM 2021 C C . GLY A 1 250 ? -13.449 -41.252 24.632 1.00 51.06 250 GLY A C 1
ATOM 2022 O O . GLY A 1 250 ? -13.496 -40.494 25.597 1.00 51.06 250 GLY A O 1
ATOM 2023 N N . THR A 1 251 ? -14.516 -41.889 24.162 1.00 49.84 251 THR A N 1
ATOM 2024 C CA . THR A 1 251 ? -15.489 -42.616 24.996 1.00 49.84 251 THR A CA 1
ATOM 2025 C C . THR A 1 251 ? -16.502 -43.313 24.091 1.00 49.84 251 THR A C 1
ATOM 2027 O O . THR A 1 251 ? -17.278 -42.689 23.371 1.00 49.84 251 THR A O 1
ATOM 2030 N N . GLU A 1 252 ? -16.425 -44.638 24.127 1.00 52.47 252 GLU A N 1
ATOM 2031 C CA . GLU A 1 252 ? -17.317 -45.600 23.492 1.00 52.47 252 GLU A CA 1
ATOM 2032 C C . GLU A 1 252 ? -18.709 -45.557 24.140 1.00 52.47 252 GLU A C 1
ATOM 2034 O O . GLU A 1 252 ? -18.835 -45.437 25.359 1.00 52.47 252 GLU A O 1
ATOM 2039 N N . TYR A 1 253 ? -19.750 -45.710 23.323 1.00 39.34 253 TYR A N 1
ATOM 2040 C CA . TYR A 1 253 ? -21.058 -46.182 23.770 1.00 39.34 253 TYR A CA 1
ATOM 2041 C C . TYR A 1 253 ? -21.296 -47.551 23.126 1.00 39.34 253 TYR A C 1
ATOM 2043 O O . TYR A 1 253 ? -21.494 -47.640 21.914 1.00 39.34 253 TYR A O 1
ATOM 2051 N N . GLU A 1 254 ? -21.269 -48.605 23.941 1.00 53.84 254 GLU A N 1
ATOM 2052 C CA . GLU A 1 254 ? -21.915 -49.885 23.642 1.00 53.84 254 GLU A CA 1
ATOM 2053 C C . GLU A 1 254 ? -23.356 -49.863 24.190 1.00 53.84 254 GLU A C 1
ATOM 2055 O O . GLU A 1 254 ? -23.592 -49.358 25.286 1.00 53.84 254 GLU A O 1
ATOM 2060 N N . TYR A 1 255 ? -24.267 -50.375 23.352 1.00 45.19 255 TYR A N 1
ATOM 2061 C CA . TYR A 1 255 ? -25.689 -50.744 23.505 1.00 45.19 255 TYR A CA 1
ATOM 2062 C C . TYR A 1 255 ? -26.453 -50.446 24.807 1.00 45.19 255 TYR A C 1
ATOM 2064 O O . TYR A 1 255 ? -26.125 -51.026 25.864 1.00 45.19 255 TYR A O 1
#

Sequence (255 aa):
MLPNWQYLGPSKPQNTLQDTKFFVYENDASEAPIEEEQEQERQAQQEFASSSAFPRVFDKNYVEQLRKQFLSQQSERRAIRGGQRLGTDEQFVLKRLKEHGHPCSLSTFTCLSGHCGRSFECVQVLAFHVSYAHQDVMSATSKHLTCLLCGKKWTTVRRKIMHLSLAHRGIGEEHNSQCMLQVDSVIAPNAPKVHRLEKAQREYEHHRMNEGTMLTESYEQMVPVVEETVEEVEEIEEFGAFEQIETIDGTEYEY

Secondary structure (DSSP, 8-state):
--------PPPPPP-------------------THHHHHHHHHHHHHHHHT--S-----HHHHHHHHHHHHHHHHHHHHEETTEE----HHHHHHHHHHTT-SEETTTTEE-GGG---B-SSHHHHHHHHHHH-HHHHHTT-SSEE-TTT--EES-HHHHHHHHHHHSHHHHHHHHHHHHHTTS----TTSHHHHHHHHHHHHHHHHHHHHTTSSSSS-SS----------------------PPPP--------

Foldseek 3Di:
DDDDDDDDDDDDDDDDDDDDDDDDDDDPDDDDPPVVVVVVVVVVVVVVVVPPPDDPPDDPVVVVVVVVVVVVVVVVVLLDDPNHGQALDQVQLVVLCVVQPAPADPVQLFHPPPNPGAGAPGSSLSLLCCLAVVQVSSVPPDCWRARSRRGDTDNDPVVSNVCCCPVVVVSVVRNVVSVVVVPVRPQPCPHPVNVVVVVVVVVVVVVVVVVVVPPPPDPPDDDDDDDDDDDDDDDPDDDDDDDDDDDDDDDDDDD

pLDDT: mean 70.09, std 18.65, range [36.16, 96.5]

Radius of gyration: 34.92 Å; chains: 1; bounding box: 65×83×95 Å